Protein AF-A0A2G8K101-F1 (afdb_monomer_lite)

pLDDT: mean 75.88, std 17.22, range [31.23, 97.75]

Organism: Stichopus japonicus (NCBI:txid307972)

Structure (mmCIF, N/CA/C/O backbone):
data_AF-A0A2G8K101-F1
#
_entry.id   AF-A0A2G8K101-F1
#
loop_
_atom_site.group_PDB
_atom_site.id
_atom_site.type_symbol
_atom_site.label_atom_id
_atom_site.label_alt_id
_atom_site.label_comp_id
_atom_site.label_asym_id
_atom_site.label_entity_id
_atom_site.label_seq_id
_atom_site.pdbx_PDB_ins_code
_atom_site.Cartn_x
_atom_site.Cartn_y
_atom_site.Cartn_z
_atom_site.occupancy
_atom_site.B_iso_or_equiv
_atom_site.auth_seq_id
_atom_site.auth_comp_id
_atom_site.auth_asym_id
_atom_site.auth_atom_id
_atom_site.pdbx_PDB_model_num
ATOM 1 N N . MET A 1 1 ? -9.030 30.822 10.886 1.00 31.23 1 MET A N 1
ATOM 2 C CA . MET A 1 1 ? -10.460 31.098 10.643 1.00 31.23 1 MET A CA 1
ATOM 3 C C . MET A 1 1 ? -11.172 29.766 10.698 1.00 31.23 1 MET A C 1
ATOM 5 O O . MET A 1 1 ? -10.976 28.940 9.823 1.00 31.23 1 MET A O 1
ATOM 9 N N . THR A 1 2 ? -11.860 29.520 11.804 1.00 32.16 2 THR A N 1
ATOM 10 C CA . THR A 1 2 ? -12.620 28.305 12.085 1.00 32.16 2 THR A CA 1
ATOM 11 C C . THR A 1 2 ? -13.954 28.386 11.345 1.00 32.16 2 THR A C 1
ATOM 13 O O . THR A 1 2 ? -14.822 29.175 11.717 1.00 32.16 2 THR A O 1
ATOM 16 N N . GLY A 1 3 ? -14.105 27.620 10.264 1.00 35.09 3 GLY A N 1
ATOM 17 C CA . GLY A 1 3 ? -15.411 27.400 9.650 1.00 35.09 3 GLY A CA 1
ATOM 18 C C . GLY A 1 3 ? -16.273 26.626 10.642 1.00 35.09 3 GLY A C 1
ATOM 19 O O . GLY A 1 3 ? -16.032 25.451 10.882 1.00 35.09 3 GLY A O 1
ATOM 20 N N . ARG A 1 4 ? -17.217 27.305 11.295 1.00 41.81 4 ARG A N 1
ATOM 21 C CA . ARG A 1 4 ? -18.296 26.635 12.033 1.00 41.81 4 ARG A CA 1
ATOM 22 C C . ARG A 1 4 ? -19.158 25.850 11.031 1.00 41.81 4 ARG A C 1
ATOM 24 O O . ARG A 1 4 ? -19.235 26.288 9.881 1.00 41.81 4 ARG A O 1
ATOM 31 N N . PRO A 1 5 ? -19.883 24.798 11.453 1.00 52.19 5 PRO A N 1
ATOM 32 C CA . PRO A 1 5 ? -20.922 24.160 10.641 1.00 52.19 5 PRO A CA 1
ATOM 33 C C . PRO A 1 5 ? -22.151 25.080 10.560 1.00 52.19 5 PRO A C 1
ATOM 35 O O . PRO A 1 5 ? -23.243 24.760 11.011 1.00 52.19 5 PRO A O 1
ATOM 38 N N . SER A 1 6 ? -21.967 26.311 10.082 1.00 58.19 6 SER A N 1
ATOM 39 C CA . SER A 1 6 ? -23.024 27.319 10.042 1.00 58.19 6 SER A CA 1
ATOM 40 C C . SER A 1 6 ? -24.028 27.059 8.926 1.00 58.19 6 SER A C 1
ATOM 42 O O . SER A 1 6 ? -25.120 27.598 8.988 1.00 58.19 6 SER A O 1
ATOM 44 N N . GLN A 1 7 ? -23.669 26.278 7.906 1.00 57.00 7 GLN A N 1
ATOM 45 C CA . GLN A 1 7 ? -24.522 26.049 6.736 1.00 57.00 7 GLN A CA 1
ATOM 46 C C . GLN A 1 7 ? -25.611 24.999 7.012 1.00 57.00 7 GLN A C 1
ATOM 48 O O . GLN A 1 7 ? -26.762 25.245 6.668 1.00 57.00 7 GLN A O 1
ATOM 53 N N . GLU A 1 8 ? -25.295 23.928 7.753 1.00 55.31 8 GLU A N 1
ATOM 54 C CA . GLU A 1 8 ? -26.273 22.917 8.211 1.00 55.31 8 GLU A CA 1
ATOM 55 C C . GLU A 1 8 ? -27.285 23.482 9.231 1.00 55.31 8 GLU A C 1
ATOM 57 O O . GLU A 1 8 ? -28.383 22.965 9.377 1.00 55.31 8 GLU A O 1
ATOM 62 N N . LEU A 1 9 ? -26.947 24.578 9.921 1.00 57.66 9 LEU A N 1
ATOM 63 C CA . LEU A 1 9 ? -27.838 25.261 10.871 1.00 57.66 9 LEU A CA 1
ATOM 64 C C . LEU A 1 9 ? -28.816 26.248 10.211 1.00 57.66 9 LEU A C 1
ATOM 66 O O . LEU A 1 9 ? -29.710 26.750 10.894 1.00 57.66 9 LEU A O 1
ATOM 70 N N . ILE A 1 10 ? -28.599 26.613 8.942 1.00 70.00 10 ILE A N 1
ATOM 71 C CA . ILE A 1 10 ? -29.307 27.723 8.276 1.00 70.00 10 ILE A CA 1
ATOM 72 C C . ILE A 1 10 ? -30.075 27.241 7.024 1.00 70.00 10 ILE A C 1
ATOM 74 O O . ILE A 1 10 ? -30.633 28.071 6.317 1.00 70.00 10 ILE A O 1
ATOM 78 N N . ASP A 1 11 ? -30.162 25.927 6.768 1.00 63.72 11 ASP A N 1
ATOM 79 C CA . ASP A 1 11 ? -30.823 25.346 5.577 1.00 63.72 11 ASP A CA 1
ATOM 80 C C . ASP A 1 11 ? -30.346 26.025 4.273 1.00 63.72 11 ASP A C 1
ATOM 82 O O . ASP A 1 11 ? -31.103 26.583 3.474 1.00 63.72 11 ASP A O 1
ATOM 86 N N . VAL A 1 12 ? -29.019 26.081 4.103 1.00 71.12 12 VAL A N 1
ATOM 87 C CA . VAL A 1 12 ? -28.376 26.633 2.904 1.00 71.12 12 VAL A CA 1
ATOM 88 C C . VAL A 1 12 ? -27.480 25.574 2.291 1.00 71.12 12 VAL A C 1
ATOM 90 O O . VAL A 1 12 ? -26.661 24.967 2.978 1.00 71.12 12 VAL A O 1
ATOM 93 N N . HIS A 1 13 ? -27.580 25.408 0.971 1.00 70.19 13 HIS A N 1
ATOM 94 C CA . HIS A 1 13 ? -26.703 24.499 0.246 1.00 70.19 13 HIS A CA 1
ATOM 95 C C . HIS A 1 13 ? -25.232 24.947 0.369 1.00 70.19 13 HIS A C 1
ATOM 97 O O . HIS A 1 13 ? -24.922 26.097 0.034 1.00 70.19 13 HIS A O 1
ATOM 103 N N . PRO A 1 14 ? -24.323 24.078 0.841 1.00 66.88 14 PRO A N 1
ATOM 104 C CA . PRO A 1 14 ? -22.927 24.438 1.035 1.00 66.88 14 PRO A CA 1
ATOM 105 C C . PRO A 1 14 ? -22.213 24.647 -0.307 1.00 66.88 14 PRO A C 1
ATOM 107 O O . PRO A 1 14 ? -22.433 23.927 -1.280 1.00 66.88 14 PRO A O 1
ATOM 110 N N . GLU A 1 15 ? -21.308 25.626 -0.360 1.00 73.62 15 GLU A N 1
ATOM 111 C CA . GLU A 1 15 ? -20.361 25.750 -1.474 1.00 73.62 15 GLU A CA 1
ATOM 112 C C . GLU A 1 15 ? -19.335 24.605 -1.442 1.00 73.62 15 GLU A C 1
ATOM 114 O O . GLU A 1 15 ? -19.107 23.995 -0.395 1.00 73.62 15 GLU A O 1
ATOM 119 N N . LYS A 1 16 ? -18.665 24.330 -2.574 1.00 72.75 16 LYS A N 1
ATOM 120 C CA . LYS A 1 16 ? -17.592 23.321 -2.630 1.00 72.75 16 LYS A CA 1
ATOM 121 C C . LYS A 1 16 ? -16.504 23.645 -1.605 1.00 72.75 16 LYS A C 1
ATOM 123 O O . LYS A 1 16 ? -15.884 24.705 -1.666 1.00 72.75 16 LYS A O 1
ATOM 128 N N . ASN A 1 17 ? -16.260 22.715 -0.690 1.00 73.69 17 ASN A N 1
ATOM 129 C CA . ASN A 1 17 ? -15.295 22.865 0.391 1.00 73.69 17 ASN A CA 1
ATOM 130 C C . ASN A 1 17 ? -14.621 21.517 0.717 1.00 73.69 17 ASN A C 1
ATOM 132 O O . ASN A 1 17 ? -14.986 20.489 0.156 1.00 73.69 17 ASN A O 1
ATOM 136 N N . ASN A 1 18 ? -13.609 21.539 1.590 1.00 66.94 18 ASN A N 1
ATOM 137 C CA . ASN A 1 18 ? -12.849 20.348 2.004 1.00 66.94 18 ASN A CA 1
ATOM 138 C C . ASN A 1 18 ? -13.483 19.590 3.188 1.00 66.94 18 ASN A C 1
ATOM 140 O O . ASN A 1 18 ? -12.914 18.607 3.651 1.00 66.94 18 ASN A O 1
ATOM 144 N N . GLY A 1 19 ? -14.596 20.078 3.735 1.00 55.62 19 GLY A N 1
ATOM 145 C CA . GLY A 1 19 ? -15.327 19.407 4.801 1.00 55.62 19 GLY A CA 1
ATOM 146 C C . GLY A 1 19 ? -16.131 18.234 4.252 1.00 55.62 19 GLY A C 1
ATOM 147 O O . GLY A 1 19 ? -16.676 18.297 3.151 1.00 55.62 19 GLY A O 1
ATOM 148 N N . THR A 1 20 ? -16.226 17.167 5.039 1.00 62.62 20 THR A N 1
ATOM 149 C CA . THR A 1 20 ? -17.114 16.045 4.724 1.00 62.62 20 THR A CA 1
ATOM 150 C C . THR A 1 20 ? -18.480 16.335 5.333 1.00 62.62 20 THR A C 1
ATOM 152 O O . THR A 1 20 ? -18.614 16.459 6.551 1.00 62.62 20 THR A O 1
ATOM 155 N N . HIS A 1 21 ? -19.481 16.515 4.473 1.00 63.41 21 HIS A N 1
ATOM 156 C CA . HIS A 1 21 ? -20.841 16.846 4.893 1.00 63.41 21 HIS A CA 1
ATOM 157 C C . HIS A 1 21 ? -21.419 15.742 5.776 1.00 63.41 21 HIS A C 1
ATOM 159 O O . HIS A 1 21 ? -21.240 14.566 5.475 1.00 63.41 21 HIS A O 1
ATOM 165 N N . GLY A 1 22 ? -22.124 16.101 6.846 1.00 64.31 22 GLY A N 1
ATOM 166 C CA . GLY A 1 22 ? -22.695 15.122 7.763 1.00 64.31 22 GLY A CA 1
ATOM 167 C C . GLY A 1 22 ? -21.738 14.594 8.834 1.00 64.31 22 GLY A C 1
ATOM 168 O O . GLY A 1 22 ? -22.208 13.897 9.728 1.00 64.31 22 GLY A O 1
ATOM 169 N N . VAL A 1 23 ? -20.443 14.962 8.824 1.00 66.25 23 VAL A N 1
ATOM 170 C CA . VAL A 1 23 ? -19.500 14.553 9.888 1.00 66.25 23 VAL A CA 1
ATOM 171 C C . VAL A 1 23 ? -19.847 15.102 11.267 1.00 66.25 23 VAL A C 1
ATOM 173 O O . VAL A 1 23 ? -19.482 14.516 12.277 1.00 66.25 23 VAL A O 1
ATOM 176 N N . LEU A 1 24 ? -20.582 16.207 11.309 1.00 68.38 24 LEU A N 1
ATOM 177 C CA . LEU A 1 24 ? -20.985 16.876 12.544 1.00 68.38 24 LEU A CA 1
ATOM 178 C C . LEU A 1 24 ? -22.476 16.674 12.855 1.00 68.38 24 LEU A C 1
ATOM 180 O O . LEU A 1 24 ? -23.034 17.386 13.691 1.00 68.38 24 LEU A O 1
ATOM 184 N N . ASN A 1 25 ? -23.133 15.711 12.194 1.00 67.69 25 ASN A N 1
ATOM 185 C CA . ASN A 1 25 ? -24.562 15.444 12.380 1.00 67.69 25 ASN A CA 1
ATOM 186 C C . ASN A 1 25 ? -24.908 14.973 13.798 1.00 67.69 25 ASN A C 1
ATOM 188 O O . ASN A 1 25 ? -26.038 15.160 14.243 1.00 67.69 25 ASN A O 1
ATOM 192 N N . ASP A 1 26 ? -23.957 14.382 14.519 1.00 63.12 26 ASP A N 1
ATOM 193 C CA . ASP A 1 26 ? -24.091 13.987 15.923 1.00 63.12 26 ASP A CA 1
ATOM 194 C C . ASP A 1 26 ? -24.207 15.190 16.880 1.00 63.12 26 ASP A C 1
ATOM 196 O O . ASP A 1 26 ? -24.785 15.070 17.962 1.00 63.12 26 ASP A O 1
ATOM 200 N N . LEU A 1 27 ? -23.727 16.367 16.462 1.00 67.50 27 LEU A N 1
ATOM 201 C CA . LEU A 1 27 ? -23.895 17.631 17.184 1.00 67.50 27 LEU A CA 1
ATOM 202 C C . LEU A 1 27 ? -25.266 18.286 16.935 1.00 67.50 27 LEU A C 1
ATOM 204 O O . LEU A 1 27 ? -25.608 19.265 17.609 1.00 67.50 27 LEU A O 1
ATOM 208 N N . LEU A 1 28 ? -26.050 17.780 15.976 1.00 65.81 28 LEU A N 1
ATOM 209 C CA . LEU A 1 28 ? -27.346 18.332 15.583 1.00 65.81 28 LEU A CA 1
ATOM 210 C C . LEU A 1 28 ? -28.498 17.546 16.223 1.00 65.81 28 LEU A C 1
ATOM 212 O O . LEU A 1 28 ? -28.544 16.321 16.202 1.00 65.81 28 LEU A O 1
ATOM 216 N N . LEU A 1 29 ? -29.495 18.266 16.749 1.00 68.56 29 LEU A N 1
ATOM 217 C CA . LEU A 1 29 ? -30.718 17.651 17.288 1.00 68.56 29 LEU A CA 1
ATOM 218 C C . LEU A 1 29 ? -31.585 17.004 16.192 1.00 68.56 29 LEU A C 1
ATOM 220 O O . LEU A 1 29 ? -32.394 16.125 16.482 1.00 68.56 29 LEU A O 1
ATOM 224 N N . SER A 1 30 ? -31.468 17.467 14.946 1.00 65.06 30 SER A N 1
ATOM 225 C CA . SER A 1 30 ? -32.206 16.963 13.781 1.00 65.06 30 SER A CA 1
ATOM 226 C C . SER A 1 30 ? -31.389 17.228 12.510 1.00 65.06 30 SER A C 1
ATOM 228 O O . SER A 1 30 ? -31.506 18.311 11.942 1.00 65.06 30 SER A O 1
ATOM 230 N N . PRO A 1 31 ? -30.507 16.303 12.098 1.00 61.44 31 PRO A N 1
ATOM 231 C CA . PRO A 1 31 ? -29.718 16.460 10.879 1.00 61.44 31 PRO A CA 1
ATOM 232 C C . PRO A 1 31 ? -30.591 16.290 9.625 1.00 61.44 31 PRO A C 1
ATOM 234 O O . PRO A 1 31 ? -31.379 15.351 9.539 1.00 61.44 31 PRO A O 1
ATOM 237 N N . GLU A 1 32 ? -30.449 17.186 8.646 1.00 58.88 32 GLU A N 1
ATOM 238 C CA . GLU A 1 32 ? -31.268 17.184 7.418 1.00 58.88 32 GLU A CA 1
ATOM 239 C C . GLU A 1 32 ? -30.675 16.340 6.278 1.00 58.88 32 GLU A C 1
ATOM 241 O O . GLU A 1 32 ? -31.399 15.952 5.361 1.00 58.88 32 GLU A O 1
ATOM 246 N N . VAL A 1 33 ? -29.371 16.034 6.315 1.00 55.94 33 VAL A N 1
ATOM 247 C CA . VAL A 1 33 ? -28.662 15.402 5.191 1.00 55.94 33 VAL A CA 1
ATOM 248 C C . VAL A 1 33 ? -27.897 14.154 5.649 1.00 55.94 33 VAL A C 1
ATOM 250 O O . VAL A 1 33 ? -26.972 14.275 6.458 1.00 55.94 33 VAL A O 1
ATOM 253 N N . PRO A 1 34 ? -28.228 12.955 5.135 1.00 54.19 34 PRO A N 1
ATOM 254 C CA . PRO A 1 34 ? -27.421 11.755 5.351 1.00 54.19 34 PRO A CA 1
ATOM 255 C C . PRO A 1 34 ? -26.079 11.845 4.597 1.00 54.19 34 PRO A C 1
ATOM 257 O O . PRO A 1 34 ? -26.001 12.481 3.547 1.00 54.19 34 PRO A O 1
ATOM 260 N N . LEU A 1 35 ? -25.024 11.190 5.105 1.00 53.50 35 LEU A N 1
ATOM 261 C CA . LEU A 1 35 ? -23.744 11.027 4.394 1.00 53.50 35 LEU A CA 1
ATOM 262 C C . LEU A 1 35 ? -24.073 10.341 3.075 1.00 53.50 35 LEU A C 1
ATOM 264 O O . LEU A 1 35 ? -24.594 9.226 3.036 1.00 53.50 35 LEU A O 1
ATOM 268 N N . THR A 1 36 ? -23.777 11.024 1.984 1.00 49.44 36 THR A N 1
ATOM 269 C CA . THR A 1 36 ? -23.838 10.423 0.665 1.00 49.44 36 THR A CA 1
ATOM 270 C C . THR A 1 36 ? -22.564 9.619 0.473 1.00 49.44 36 THR A C 1
ATOM 272 O O . THR A 1 36 ? -21.488 10.207 0.365 1.00 49.44 36 THR A O 1
ATOM 275 N N . ASN A 1 37 ? -22.677 8.290 0.408 1.00 51.22 37 ASN A N 1
ATOM 276 C CA . ASN A 1 37 ? -21.612 7.466 -0.159 1.00 51.22 37 ASN A CA 1
ATOM 277 C C . ASN A 1 37 ? -21.322 8.018 -1.558 1.00 51.22 37 ASN A C 1
ATOM 279 O O . ASN A 1 37 ? -22.231 8.095 -2.390 1.00 51.22 37 ASN A O 1
ATOM 283 N N . VAL A 1 38 ? -20.087 8.460 -1.801 1.00 50.59 38 VAL A N 1
ATOM 284 C CA . VAL A 1 38 ? -19.677 8.886 -3.139 1.00 50.59 38 VAL A CA 1
ATOM 285 C C . VAL A 1 38 ? -19.830 7.667 -4.043 1.00 50.59 38 VAL A C 1
ATOM 287 O O . VAL A 1 38 ? -19.271 6.604 -3.769 1.00 50.59 38 VAL A O 1
ATOM 290 N N . ALA A 1 39 ? -20.677 7.791 -5.065 1.00 46.44 39 ALA A N 1
ATOM 291 C CA . ALA A 1 39 ? -20.833 6.747 -6.060 1.00 46.44 39 ALA A CA 1
ATOM 292 C C . ALA A 1 39 ? -19.475 6.510 -6.728 1.00 46.44 39 ALA A C 1
ATOM 294 O O . ALA A 1 39 ? -18.743 7.456 -7.013 1.00 46.44 39 ALA A O 1
ATOM 295 N N . ASP A 1 40 ? -19.138 5.244 -6.951 1.00 51.28 40 ASP A N 1
ATOM 296 C CA . ASP A 1 40 ? -17.958 4.875 -7.718 1.00 51.28 40 ASP A CA 1
ATOM 297 C C . ASP A 1 40 ? -18.183 5.355 -9.163 1.00 51.28 40 ASP A C 1
ATOM 299 O O . ASP A 1 40 ? -18.902 4.724 -9.934 1.00 51.28 40 ASP A O 1
ATOM 303 N N . ASP A 1 41 ? -17.652 6.534 -9.503 1.00 49.53 41 ASP A N 1
ATOM 304 C CA . ASP A 1 41 ? -17.801 7.175 -10.822 1.00 49.53 41 ASP A CA 1
ATOM 305 C C . ASP A 1 41 ? -16.993 6.450 -11.918 1.00 49.53 41 ASP A C 1
ATOM 307 O O . ASP A 1 41 ? -16.952 6.873 -13.079 1.00 49.53 41 ASP A O 1
ATOM 311 N N . SER A 1 42 ? -16.332 5.343 -11.573 1.00 53.94 42 SER A N 1
ATOM 312 C CA . SER A 1 42 ? -15.654 4.504 -12.543 1.00 53.94 42 SER A CA 1
ATOM 313 C C . SER A 1 42 ? -16.662 3.583 -13.241 1.00 53.94 42 SER A C 1
ATOM 315 O O . SER A 1 42 ? -17.368 2.790 -12.622 1.00 53.94 42 SER A O 1
ATOM 317 N N . PHE A 1 43 ? -16.737 3.681 -14.574 1.00 43.69 43 PHE A N 1
ATOM 318 C CA . PHE A 1 43 ? -17.390 2.681 -15.423 1.00 43.69 43 PHE A CA 1
ATOM 319 C C . PHE A 1 43 ? -16.571 1.385 -15.327 1.00 43.69 43 PHE A C 1
ATOM 321 O O . PHE A 1 43 ? -15.712 1.104 -16.161 1.00 43.69 43 PHE A O 1
ATOM 328 N N . PHE A 1 44 ? -16.758 0.656 -14.232 1.00 51.91 44 PHE A N 1
ATOM 329 C CA . PHE A 1 44 ? -16.124 -0.623 -13.980 1.00 51.91 44 PHE A CA 1
ATOM 330 C C . PHE A 1 44 ? -16.943 -1.677 -14.716 1.00 51.91 44 PHE A C 1
ATOM 332 O O . PHE A 1 44 ? -18.108 -1.893 -14.391 1.00 51.91 44 PHE A O 1
ATOM 339 N N . ASP A 1 45 ? -16.356 -2.309 -15.730 1.00 50.91 45 ASP A N 1
ATOM 340 C CA . ASP A 1 45 ? -16.898 -3.554 -16.261 1.00 50.91 45 ASP A CA 1
ATOM 341 C C . ASP A 1 45 ? -16.436 -4.690 -15.325 1.00 50.91 45 ASP A C 1
ATOM 343 O O . ASP A 1 45 ? -15.239 -5.015 -15.275 1.00 50.91 45 ASP A O 1
ATOM 347 N N . PRO A 1 46 ? -17.345 -5.260 -14.514 1.00 54.59 46 PRO A N 1
ATOM 348 C CA . PRO A 1 46 ? -16.993 -6.295 -13.554 1.00 54.59 46 PRO A CA 1
ATOM 349 C C . PRO A 1 46 ? -16.570 -7.602 -14.236 1.00 54.59 46 PRO A C 1
ATOM 351 O O . PRO A 1 46 ? -15.881 -8.397 -13.605 1.00 54.59 46 PRO A O 1
ATOM 354 N N . GLU A 1 47 ? -16.924 -7.841 -15.505 1.00 55.88 47 GLU A N 1
ATOM 355 C CA . GLU A 1 47 ? -16.513 -9.060 -16.215 1.00 55.88 47 GLU A CA 1
ATOM 356 C C . GLU A 1 47 ? -15.107 -8.934 -16.819 1.00 55.88 47 GLU A C 1
ATOM 358 O O . GLU A 1 47 ? -14.351 -9.907 -16.818 1.00 55.88 47 GLU A O 1
ATOM 363 N N . SER A 1 48 ? -14.700 -7.738 -17.265 1.00 56.53 48 SER A N 1
ATOM 364 C CA . SER A 1 48 ? -13.367 -7.514 -17.850 1.00 56.53 48 SER A CA 1
ATOM 365 C C . SER A 1 48 ? -12.244 -7.316 -16.819 1.00 56.53 48 SER A C 1
ATOM 367 O O . SER A 1 48 ? -11.089 -7.134 -17.204 1.00 56.53 48 SER A O 1
ATOM 369 N N . SER A 1 49 ? -12.563 -7.302 -15.521 1.00 63.44 49 SER A N 1
ATOM 370 C CA . SER A 1 49 ? -11.639 -6.967 -14.421 1.00 63.44 49 SER A CA 1
ATOM 371 C C . SER A 1 49 ? -11.353 -8.130 -13.457 1.00 63.44 49 SER A C 1
ATOM 373 O O . SER A 1 49 ? -10.636 -7.962 -12.468 1.00 63.44 49 SER A O 1
ATOM 375 N N . LEU A 1 50 ? -11.863 -9.334 -13.742 1.00 80.38 50 LEU A N 1
ATOM 376 C CA . LEU A 1 50 ? -11.673 -10.510 -12.890 1.00 80.38 50 LEU A CA 1
ATOM 377 C C . LEU A 1 50 ? -10.306 -11.182 -13.108 1.00 80.38 50 LEU A C 1
ATOM 379 O O . LEU A 1 50 ? -10.079 -11.889 -14.090 1.00 80.38 50 LEU A O 1
ATOM 383 N N . CYS A 1 51 ? -9.419 -11.057 -12.121 1.00 86.38 51 CYS A N 1
ATOM 384 C CA . CYS A 1 51 ? -8.155 -11.797 -12.048 1.00 86.38 51 CYS A CA 1
ATOM 385 C C . CYS A 1 51 ? -8.389 -13.207 -11.471 1.00 86.38 51 CYS A C 1
ATOM 387 O O . CYS A 1 51 ? -8.167 -13.460 -10.283 1.00 86.38 51 CYS A O 1
ATOM 389 N N . THR A 1 52 ? -8.895 -14.126 -12.297 1.00 88.25 52 THR A N 1
ATOM 390 C CA . THR A 1 52 ? -9.238 -15.492 -11.868 1.00 88.25 52 THR A CA 1
ATOM 391 C C . THR A 1 52 ? -8.024 -16.413 -11.781 1.00 88.25 52 THR A C 1
ATOM 393 O O . THR A 1 52 ? -7.076 -16.333 -12.565 1.00 88.25 52 THR A O 1
ATOM 396 N N . PHE A 1 53 ? -8.057 -17.325 -10.809 1.00 89.00 53 PHE A N 1
ATOM 397 C CA . PHE A 1 53 ? -7.046 -18.368 -10.695 1.00 89.00 53 PHE A CA 1
ATOM 398 C C . PHE A 1 53 ? -7.231 -19.411 -11.816 1.00 89.00 53 PHE A C 1
ATOM 400 O O . PHE A 1 53 ? -8.358 -19.878 -12.006 1.00 89.00 53 PHE A O 1
ATOM 407 N N . PRO A 1 54 ? -6.168 -19.807 -12.549 1.00 87.56 54 PRO A N 1
ATOM 408 C CA . PRO A 1 54 ? -6.272 -20.828 -13.592 1.00 87.56 54 PRO A CA 1
ATOM 409 C C . PRO A 1 54 ? -6.777 -22.165 -13.036 1.00 87.56 54 PRO A C 1
ATOM 411 O O . PRO A 1 54 ? -6.244 -22.677 -12.053 1.00 87.56 54 PRO A O 1
ATOM 414 N N . THR A 1 55 ? -7.792 -22.750 -13.671 1.00 88.94 55 THR A N 1
ATOM 415 C CA . THR A 1 55 ? -8.399 -24.016 -13.221 1.00 88.94 55 THR A CA 1
ATOM 416 C C . THR A 1 55 ? -7.610 -25.245 -13.670 1.00 88.94 55 THR A C 1
ATOM 418 O O . THR A 1 55 ? -7.626 -26.268 -12.986 1.00 88.94 55 THR A O 1
ATOM 421 N N . LEU A 1 56 ? -6.904 -25.155 -14.801 1.00 89.56 56 LEU A N 1
ATOM 422 C CA . LEU A 1 56 ? -6.057 -26.220 -15.329 1.00 89.56 56 LEU A CA 1
ATOM 423 C C . LEU A 1 56 ? -4.592 -26.007 -14.932 1.00 89.56 56 LEU A C 1
ATOM 425 O O . LEU A 1 56 ? -4.044 -24.909 -15.027 1.00 89.56 56 LEU A O 1
ATOM 429 N N . VAL A 1 57 ? -3.933 -27.097 -14.533 1.00 86.44 57 VAL A N 1
ATOM 430 C CA . VAL A 1 57 ? -2.502 -27.092 -14.181 1.00 86.44 57 VAL A CA 1
ATOM 431 C C . VAL A 1 57 ? -1.629 -26.752 -15.394 1.00 86.44 57 VAL A C 1
ATOM 433 O O . VAL A 1 57 ? -0.621 -26.071 -15.231 1.00 86.44 57 VAL A O 1
ATOM 436 N N . SER A 1 58 ? -2.028 -27.174 -16.601 1.00 87.50 58 SER A N 1
ATOM 437 C CA . SER A 1 58 ? -1.355 -26.798 -17.854 1.00 87.50 58 SER A CA 1
ATOM 438 C C . SER A 1 58 ? -1.304 -25.286 -18.017 1.00 87.50 58 SER A C 1
ATOM 440 O O . SER A 1 58 ? -0.228 -24.731 -18.180 1.00 87.50 58 SER A O 1
ATOM 442 N N . ASP A 1 59 ? -2.442 -24.618 -17.849 1.00 85.69 59 ASP A N 1
ATOM 443 C CA . ASP A 1 59 ? -2.567 -23.179 -18.067 1.00 85.69 59 ASP A CA 1
ATOM 444 C C . ASP A 1 59 ? -1.751 -22.400 -17.029 1.00 85.69 59 ASP A C 1
ATOM 446 O O . ASP A 1 59 ? -1.126 -21.389 -17.342 1.00 85.69 59 ASP A O 1
ATOM 450 N N . LYS A 1 60 ? -1.715 -22.894 -15.783 1.00 84.75 60 LYS A N 1
ATOM 451 C CA . LYS A 1 60 ? -0.856 -22.351 -14.724 1.00 84.75 60 LYS A CA 1
ATOM 452 C C . LYS A 1 60 ? 0.626 -22.431 -15.109 1.00 84.75 60 LYS A C 1
ATOM 454 O O . LYS A 1 60 ? 1.347 -21.449 -14.928 1.00 84.75 60 LYS A O 1
ATOM 459 N N . ASN A 1 61 ? 1.073 -23.586 -15.602 1.00 84.12 61 ASN A N 1
ATOM 460 C CA . ASN A 1 61 ? 2.465 -23.802 -15.995 1.00 84.12 61 ASN A CA 1
ATOM 461 C C . ASN A 1 61 ? 2.822 -22.966 -17.225 1.00 84.12 61 ASN A C 1
ATOM 463 O O . ASN A 1 61 ? 3.817 -22.255 -17.187 1.00 84.12 61 ASN A O 1
ATOM 467 N N . ASP A 1 62 ? 1.960 -22.948 -18.241 1.00 85.94 62 ASP A N 1
ATOM 468 C CA . ASP A 1 62 ? 2.145 -22.147 -19.450 1.00 85.94 62 ASP A CA 1
ATOM 469 C C . ASP A 1 62 ? 2.271 -20.659 -19.112 1.00 85.94 62 ASP A C 1
ATOM 471 O O . ASP A 1 62 ? 3.188 -19.991 -19.585 1.00 85.94 62 ASP A O 1
ATOM 475 N N . LYS A 1 63 ? 1.399 -20.140 -18.237 1.00 85.75 63 LYS A N 1
ATOM 476 C CA . LYS A 1 63 ? 1.494 -18.759 -17.749 1.00 85.75 63 LYS A CA 1
ATOM 477 C C . LYS A 1 63 ? 2.807 -18.492 -17.014 1.00 85.75 63 LYS A C 1
ATOM 479 O O . LYS A 1 63 ? 3.425 -17.457 -17.240 1.00 85.75 63 LYS A O 1
ATOM 484 N N . ARG A 1 64 ? 3.232 -19.401 -16.130 1.00 83.75 64 ARG A N 1
ATOM 485 C CA . ARG A 1 64 ? 4.490 -19.270 -15.379 1.00 83.75 64 ARG A CA 1
ATOM 486 C C . ARG A 1 64 ? 5.701 -19.258 -16.312 1.00 83.75 64 ARG A C 1
ATOM 488 O O . ARG A 1 64 ? 6.581 -18.420 -16.140 1.00 83.75 64 ARG A O 1
ATOM 495 N N . ASP A 1 65 ? 5.719 -20.154 -17.290 1.00 83.06 65 ASP A N 1
ATOM 496 C CA . ASP A 1 65 ? 6.833 -20.325 -18.219 1.00 83.06 65 ASP A CA 1
ATOM 497 C C . ASP A 1 65 ? 6.900 -19.160 -19.225 1.00 83.06 65 ASP A C 1
ATOM 499 O O . ASP A 1 65 ? 7.987 -18.707 -19.577 1.00 83.06 65 ASP A O 1
ATOM 503 N N . GLN A 1 66 ? 5.747 -18.615 -19.635 1.00 83.25 66 GLN A N 1
ATOM 504 C CA . GLN A 1 66 ? 5.663 -17.422 -20.488 1.00 83.25 66 GLN A CA 1
ATOM 505 C C . GLN A 1 66 ? 6.046 -16.129 -19.762 1.00 83.25 66 GLN A C 1
ATOM 507 O O . GLN A 1 66 ? 6.540 -15.203 -20.402 1.00 83.25 66 GLN A O 1
ATOM 512 N N . ALA A 1 67 ? 5.795 -16.036 -18.452 1.00 81.50 67 ALA A N 1
ATOM 513 C CA . ALA A 1 67 ? 5.952 -14.780 -17.729 1.00 81.50 67 ALA A CA 1
ATOM 514 C C . ALA A 1 67 ? 7.407 -14.314 -17.602 1.00 81.50 67 ALA A C 1
ATOM 516 O O . ALA A 1 67 ? 7.640 -13.110 -17.513 1.00 81.50 67 ALA A O 1
ATOM 517 N N . ASP A 1 68 ? 8.362 -15.253 -17.565 1.00 81.69 68 ASP A N 1
ATOM 518 C CA . ASP A 1 68 ? 9.809 -15.003 -17.486 1.00 81.69 68 ASP A CA 1
ATOM 519 C C . ASP A 1 68 ? 10.186 -13.825 -16.557 1.00 81.69 68 ASP A C 1
ATOM 521 O O . ASP A 1 68 ? 10.973 -12.934 -16.884 1.00 81.69 68 ASP A O 1
ATOM 525 N N . THR A 1 69 ? 9.587 -13.797 -15.362 1.00 84.75 69 THR A N 1
ATOM 526 C CA . THR A 1 69 ? 9.665 -12.636 -14.460 1.00 84.75 69 THR A CA 1
ATOM 527 C C . THR A 1 69 ? 11.042 -12.456 -13.816 1.00 84.75 69 THR A C 1
ATOM 529 O O . THR A 1 69 ? 11.297 -11.475 -13.114 1.00 84.75 69 THR A O 1
ATOM 532 N N . GLY A 1 70 ? 11.936 -13.433 -13.982 1.00 86.44 70 GLY A N 1
ATOM 533 C CA . GLY A 1 70 ? 13.200 -13.514 -13.254 1.00 86.44 70 GLY A CA 1
ATOM 534 C C . GLY A 1 70 ? 13.040 -13.715 -11.743 1.00 86.44 70 GLY A C 1
ATOM 535 O O . GLY A 1 70 ? 14.046 -13.710 -11.039 1.00 86.44 70 GLY A O 1
ATOM 536 N N . CYS A 1 71 ? 11.814 -13.883 -11.238 1.00 87.31 71 CYS A N 1
ATOM 537 C CA . CYS A 1 71 ? 11.563 -14.266 -9.856 1.00 87.31 71 CYS A CA 1
ATOM 538 C C . CYS A 1 71 ? 11.843 -15.760 -9.694 1.00 87.31 71 CYS A C 1
ATOM 540 O O . CYS A 1 71 ? 11.452 -16.560 -10.544 1.00 87.31 71 CYS A O 1
ATOM 542 N N . GLN A 1 72 ? 12.535 -16.129 -8.622 1.00 82.62 72 GLN A N 1
ATOM 543 C CA . GLN A 1 72 ? 12.905 -17.512 -8.353 1.00 82.62 72 GLN A CA 1
ATOM 544 C C . GLN A 1 72 ? 12.372 -17.921 -6.988 1.00 82.62 72 GLN A C 1
ATOM 546 O O . GLN A 1 72 ? 12.412 -17.145 -6.042 1.00 82.62 72 GLN A O 1
ATOM 551 N N . CYS A 1 73 ? 11.893 -19.153 -6.894 1.00 80.50 73 CYS A N 1
ATOM 552 C CA . CYS A 1 73 ? 11.640 -19.849 -5.646 1.00 80.50 73 CYS A CA 1
ATOM 553 C C . CYS A 1 73 ? 12.059 -21.299 -5.869 1.00 80.50 73 CYS A C 1
ATOM 555 O O . CYS A 1 73 ? 11.667 -21.877 -6.881 1.00 80.50 73 CYS A O 1
ATOM 557 N N . SER A 1 74 ? 12.903 -21.849 -4.992 1.00 70.25 74 SER A N 1
ATOM 558 C CA . SER A 1 74 ? 13.394 -23.221 -5.161 1.00 70.25 74 SER A CA 1
ATOM 559 C C . SER A 1 74 ? 12.231 -24.213 -5.118 1.00 70.25 74 SER A C 1
ATOM 561 O O . SER A 1 74 ? 11.359 -24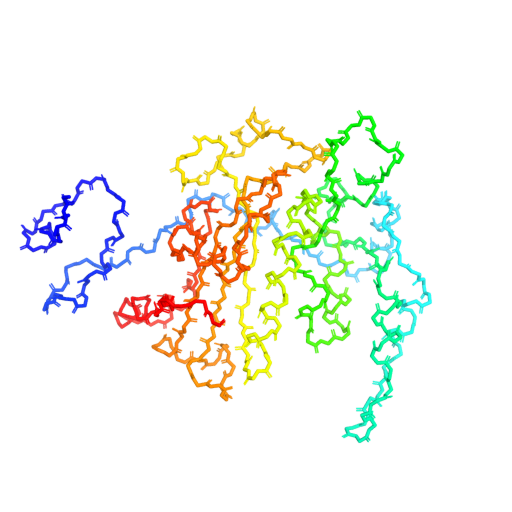.093 -4.255 1.00 70.25 74 SER A O 1
ATOM 563 N N . ASP A 1 75 ? 12.246 -25.213 -6.001 1.00 64.75 75 ASP A N 1
ATOM 564 C CA . ASP A 1 75 ? 11.268 -26.307 -5.986 1.00 64.75 75 ASP A CA 1
ATOM 565 C C . ASP A 1 75 ? 11.301 -27.060 -4.644 1.00 64.75 75 ASP A C 1
ATOM 567 O O . ASP A 1 75 ? 10.256 -27.456 -4.140 1.00 64.75 75 ASP A O 1
ATOM 571 N N . ASP A 1 76 ? 12.460 -27.114 -3.976 1.00 59.91 76 ASP A N 1
ATOM 572 C CA . ASP A 1 76 ? 12.583 -27.669 -2.622 1.00 59.91 76 ASP A CA 1
ATOM 573 C C . ASP A 1 76 ? 11.707 -26.917 -1.602 1.00 59.91 76 ASP A C 1
ATOM 575 O O . ASP A 1 76 ? 11.169 -27.519 -0.677 1.00 59.91 76 ASP A O 1
ATOM 579 N N . VAL A 1 77 ? 11.536 -25.599 -1.747 1.00 64.19 77 VAL A N 1
ATOM 580 C CA . VAL A 1 77 ? 10.667 -24.801 -0.862 1.00 64.19 77 VAL A CA 1
ATOM 581 C C . VAL A 1 77 ? 9.197 -25.095 -1.161 1.00 64.19 77 VAL A C 1
ATOM 583 O O . VAL A 1 77 ? 8.397 -25.254 -0.239 1.00 64.19 77 VAL A O 1
ATOM 586 N N . LEU A 1 78 ? 8.848 -25.224 -2.444 1.00 62.03 78 LEU A N 1
ATOM 587 C CA . LEU A 1 78 ? 7.490 -25.543 -2.891 1.00 62.03 78 LEU A CA 1
ATOM 588 C C . LEU A 1 78 ? 7.051 -26.947 -2.444 1.00 62.03 78 LEU A C 1
ATOM 590 O O . LEU A 1 78 ? 5.918 -27.121 -1.993 1.00 62.03 78 LEU A O 1
ATOM 594 N N . ASP A 1 79 ? 7.953 -27.923 -2.521 1.00 57.28 79 ASP A N 1
ATOM 595 C CA . ASP A 1 79 ? 7.678 -29.321 -2.186 1.00 57.28 79 ASP A CA 1
ATOM 596 C C . ASP A 1 79 ? 7.643 -29.571 -0.667 1.00 57.28 79 ASP A C 1
ATOM 598 O O . ASP A 1 79 ? 6.850 -30.391 -0.196 1.00 57.28 79 ASP A O 1
ATOM 602 N N . ASN A 1 80 ? 8.442 -28.838 0.121 1.00 53.94 80 ASN A N 1
ATOM 603 C CA . ASN A 1 80 ? 8.455 -28.967 1.584 1.00 53.94 80 ASN A CA 1
ATOM 604 C C . ASN A 1 80 ? 7.280 -28.250 2.274 1.00 53.94 80 ASN A C 1
ATOM 606 O O . ASN A 1 80 ? 6.826 -28.721 3.313 1.00 53.94 80 ASN A O 1
ATOM 610 N N . LEU A 1 81 ? 6.736 -27.169 1.699 1.00 57.00 81 LEU A N 1
ATOM 611 C CA . LEU A 1 81 ? 5.515 -26.520 2.211 1.00 57.00 81 LEU A CA 1
ATOM 612 C C . LEU A 1 81 ? 4.244 -27.331 1.898 1.00 57.00 81 LEU A C 1
ATOM 614 O O . LEU A 1 81 ? 3.273 -27.287 2.648 1.00 57.00 81 LEU A O 1
ATOM 618 N N . GLY A 1 82 ? 4.254 -28.113 0.810 1.00 43.66 82 GLY A N 1
ATOM 619 C CA . GLY A 1 82 ? 3.158 -29.017 0.439 1.00 43.66 82 GLY A CA 1
ATOM 620 C C . GLY A 1 82 ? 3.043 -30.269 1.320 1.00 43.66 82 GLY A C 1
ATOM 621 O O . GLY A 1 82 ? 1.987 -30.909 1.346 1.00 43.66 82 GLY A O 1
ATOM 622 N N . GLN A 1 83 ? 4.093 -30.622 2.072 1.00 45.34 83 GLN A N 1
ATOM 623 C CA . GLN A 1 83 ? 3.975 -31.584 3.162 1.00 45.34 83 GLN A CA 1
ATOM 624 C C . GLN A 1 83 ? 3.404 -30.867 4.380 1.00 45.34 83 GLN A C 1
ATOM 626 O O . GLN A 1 83 ? 4.109 -30.162 5.087 1.00 45.34 83 GLN A O 1
ATOM 631 N N . GLN A 1 84 ? 2.112 -31.089 4.622 1.00 42.88 84 GLN A N 1
ATOM 632 C CA . GLN A 1 84 ? 1.398 -30.733 5.844 1.00 42.88 84 GLN A CA 1
ATOM 633 C C . GLN A 1 84 ? 2.256 -31.084 7.076 1.00 42.88 84 GLN A C 1
ATOM 635 O O . GLN A 1 84 ? 2.241 -32.222 7.559 1.00 42.88 84 GLN A O 1
ATOM 640 N N . VAL A 1 85 ? 3.020 -30.124 7.603 1.00 38.31 85 VAL A N 1
ATOM 641 C CA . VAL A 1 85 ? 3.636 -30.275 8.918 1.00 38.31 85 VAL A CA 1
ATOM 642 C C . VAL A 1 85 ? 2.461 -30.265 9.881 1.00 38.31 85 VAL A C 1
ATOM 644 O O . VAL A 1 85 ? 1.870 -29.229 10.174 1.00 38.31 85 VAL A O 1
ATOM 647 N N . THR A 1 86 ? 2.040 -31.454 10.307 1.00 32.34 86 THR A N 1
ATOM 648 C CA . THR A 1 86 ? 1.027 -31.595 11.349 1.00 32.34 86 THR A CA 1
ATOM 649 C C . THR A 1 86 ? 1.685 -31.155 12.647 1.00 32.34 86 THR A C 1
ATOM 651 O O . THR A 1 86 ? 2.282 -31.965 13.356 1.00 32.34 86 THR A O 1
ATOM 654 N N . ILE A 1 87 ? 1.627 -29.856 12.936 1.00 38.75 87 ILE A N 1
ATOM 655 C CA . ILE A 1 87 ? 2.043 -29.313 14.223 1.00 38.75 87 ILE A CA 1
ATOM 656 C C . ILE A 1 87 ? 0.954 -29.718 15.215 1.00 38.75 87 ILE A C 1
ATOM 658 O O . ILE A 1 87 ? -0.077 -29.062 15.365 1.00 38.75 87 ILE A O 1
ATOM 662 N N . ASN A 1 88 ? 1.151 -30.864 15.868 1.00 32.53 88 ASN A N 1
ATOM 663 C CA . ASN A 1 88 ? 0.405 -31.167 17.077 1.00 32.53 88 ASN A CA 1
ATOM 664 C C . ASN A 1 88 ? 0.720 -30.056 18.081 1.00 32.53 88 ASN A C 1
ATOM 666 O O . ASN A 1 88 ? 1.881 -29.709 18.277 1.00 32.53 88 ASN A O 1
ATOM 670 N N . GLN A 1 89 ? -0.320 -29.530 18.724 1.00 39.34 89 GLN A N 1
ATOM 671 C CA . GLN A 1 89 ? -0.352 -28.373 19.635 1.00 39.34 89 GLN A CA 1
ATOM 672 C C . GLN A 1 89 ? 0.578 -28.459 20.877 1.00 39.34 89 GLN A C 1
ATOM 674 O O . GLN A 1 89 ? 0.392 -27.729 21.843 1.00 39.34 89 GLN A O 1
ATOM 679 N N . LYS A 1 90 ? 1.536 -29.392 20.898 1.00 34.53 90 LYS A N 1
ATOM 680 C CA . LYS A 1 90 ? 2.510 -29.639 21.965 1.00 34.53 90 LYS A CA 1
ATOM 681 C C . LYS A 1 90 ? 3.973 -29.639 21.513 1.00 34.53 90 LYS A C 1
ATOM 683 O O . LYS A 1 90 ? 4.828 -29.695 22.389 1.00 34.53 90 LYS A O 1
ATOM 688 N N . ASP A 1 91 ? 4.256 -29.521 20.217 1.00 36.94 91 ASP A N 1
ATOM 689 C CA . ASP A 1 91 ? 5.621 -29.345 19.709 1.00 36.94 91 ASP A CA 1
ATOM 690 C C . ASP A 1 91 ? 5.841 -27.870 19.318 1.00 36.94 91 ASP A C 1
ATOM 692 O O . ASP A 1 91 ? 6.081 -27.520 18.164 1.00 36.94 91 ASP A O 1
ATOM 696 N N . GLU A 1 92 ? 5.714 -26.977 20.307 1.00 40.97 92 GLU A N 1
ATOM 697 C CA . GLU A 1 92 ? 6.342 -25.652 20.262 1.00 40.97 92 GLU A CA 1
ATOM 698 C C . GLU A 1 92 ? 7.848 -25.854 20.011 1.00 40.97 92 GLU A C 1
ATOM 700 O O . GLU A 1 92 ? 8.497 -26.549 20.790 1.00 40.97 92 GLU A O 1
ATOM 705 N N . LEU A 1 93 ? 8.397 -25.216 18.964 1.00 38.53 93 LEU A N 1
ATOM 706 C CA . LEU A 1 93 ? 9.830 -25.130 18.596 1.00 38.53 93 LEU A CA 1
ATOM 707 C C . LEU A 1 93 ? 10.376 -26.089 17.516 1.00 38.53 93 LEU A C 1
ATOM 709 O O . LEU A 1 93 ? 11.587 -26.303 17.466 1.00 38.53 93 LEU A O 1
ATOM 713 N N . LEU A 1 94 ? 9.566 -26.578 16.570 1.00 38.50 94 LEU A N 1
ATOM 714 C CA . LEU A 1 94 ? 10.121 -26.972 15.262 1.00 38.50 94 LEU A CA 1
ATOM 715 C C . LEU A 1 94 ? 10.218 -25.754 14.329 1.00 38.50 94 LEU A C 1
ATOM 717 O O . LEU A 1 94 ? 9.344 -25.467 13.523 1.00 38.50 94 LEU A O 1
ATOM 721 N N . ASP A 1 95 ? 11.309 -25.024 14.551 1.00 43.72 95 ASP A N 1
ATOM 722 C CA . ASP A 1 95 ? 12.103 -24.211 13.625 1.00 43.72 95 ASP A CA 1
ATOM 723 C C . ASP A 1 95 ? 11.394 -23.297 12.603 1.00 43.72 95 ASP A C 1
ATOM 725 O O . ASP A 1 95 ? 11.643 -23.349 11.398 1.00 43.72 95 ASP A O 1
ATOM 729 N N . ILE A 1 96 ? 10.577 -22.364 13.106 1.00 46.06 96 ILE A N 1
ATOM 730 C CA . ILE A 1 96 ? 10.100 -21.187 12.349 1.00 46.06 96 ILE A CA 1
ATOM 731 C C . ILE A 1 96 ? 11.282 -20.446 11.686 1.00 46.06 96 ILE A C 1
ATOM 733 O O . ILE A 1 96 ? 11.140 -19.930 10.582 1.00 46.06 96 ILE A O 1
ATOM 737 N N . SER A 1 97 ? 12.472 -20.463 12.303 1.00 47.88 97 SER A N 1
ATOM 738 C CA . SER A 1 97 ? 13.653 -19.757 11.792 1.00 47.88 97 SER A CA 1
ATOM 739 C C . SER A 1 97 ? 14.221 -20.357 10.500 1.00 47.88 97 SER A C 1
ATOM 741 O O . SER A 1 97 ? 14.673 -19.611 9.630 1.00 47.88 97 SER A O 1
ATOM 743 N N . VAL A 1 98 ? 14.124 -21.680 10.319 1.00 49.59 98 VAL A N 1
ATOM 744 C CA . VAL A 1 98 ? 14.515 -22.354 9.068 1.00 49.59 98 VAL A CA 1
ATOM 745 C C . VAL A 1 98 ? 13.502 -22.091 7.951 1.00 49.59 98 VAL A C 1
ATOM 747 O O . VAL A 1 98 ? 13.906 -21.880 6.809 1.00 49.59 98 VAL A O 1
ATOM 750 N N . GLY A 1 99 ? 12.203 -22.035 8.264 1.00 53.09 99 GLY A N 1
ATOM 751 C CA . GLY A 1 99 ? 11.164 -21.637 7.304 1.00 53.09 99 GLY A CA 1
ATOM 752 C C . GLY A 1 99 ? 11.334 -20.194 6.813 1.00 53.09 99 GLY A C 1
ATOM 753 O O . GLY A 1 99 ? 11.345 -19.952 5.605 1.00 53.09 99 GLY A O 1
ATOM 754 N N . GLU A 1 100 ? 11.570 -19.256 7.736 1.00 56.91 100 GLU A N 1
ATOM 755 C CA . GLU A 1 100 ? 11.833 -17.845 7.420 1.00 56.91 100 GLU A CA 1
ATOM 756 C C . GLU A 1 100 ? 13.101 -17.668 6.564 1.00 56.91 100 GLU A C 1
ATOM 758 O O . GLU A 1 100 ? 13.131 -16.840 5.652 1.00 56.91 100 GLU A O 1
ATOM 763 N N . GLU A 1 101 ? 14.167 -18.438 6.813 1.00 57.91 101 GLU A N 1
ATOM 764 C CA . GLU A 1 101 ? 15.401 -18.351 6.021 1.00 57.91 101 GLU A CA 1
ATOM 765 C C . GLU A 1 101 ? 15.227 -18.910 4.597 1.00 57.91 101 GLU A C 1
ATOM 767 O O . GLU A 1 101 ? 15.733 -18.317 3.640 1.00 57.91 101 GLU A O 1
ATOM 772 N N . LEU A 1 102 ? 14.449 -19.987 4.434 1.00 59.88 102 LEU A N 1
ATOM 773 C CA . LEU A 1 102 ? 14.124 -20.581 3.131 1.00 59.88 102 LEU A CA 1
ATOM 774 C C . LEU A 1 102 ? 13.257 -19.663 2.250 1.00 59.88 102 LEU A C 1
ATOM 776 O O . LEU A 1 102 ? 13.359 -19.702 1.020 1.00 59.88 102 LEU A O 1
ATOM 780 N N . LEU A 1 103 ? 12.433 -18.808 2.860 1.00 65.88 103 LEU A N 1
ATOM 781 C CA . LEU A 1 103 ? 11.522 -17.905 2.151 1.00 65.88 103 LEU A CA 1
ATOM 782 C C . LEU A 1 103 ? 12.145 -16.553 1.772 1.00 65.88 103 LEU A C 1
ATOM 784 O O . LEU A 1 103 ? 11.608 -15.865 0.899 1.00 65.88 103 LEU A O 1
ATOM 788 N N . ARG A 1 104 ? 13.308 -16.180 2.330 1.00 65.25 104 ARG A N 1
ATOM 789 C CA . ARG A 1 104 ? 13.988 -14.883 2.084 1.00 65.25 104 ARG A CA 1
ATOM 790 C C . ARG A 1 104 ? 14.321 -14.584 0.621 1.00 65.25 104 ARG A C 1
ATOM 792 O O . ARG A 1 104 ? 14.652 -13.448 0.288 1.00 65.25 104 ARG A O 1
ATOM 799 N N . SER A 1 105 ? 14.257 -15.571 -0.264 1.00 69.94 105 SER A N 1
ATOM 800 C CA . SER A 1 105 ? 14.480 -15.389 -1.703 1.00 69.94 105 SER A CA 1
ATOM 801 C C . SER A 1 105 ? 13.523 -16.217 -2.557 1.00 69.94 105 SER A C 1
ATOM 803 O O . SER A 1 105 ? 13.832 -16.496 -3.709 1.00 69.94 105 SER A O 1
ATOM 805 N N . CYS A 1 106 ? 12.379 -16.622 -1.997 1.00 82.12 106 CYS A N 1
ATOM 806 C CA . CYS A 1 106 ? 11.330 -17.331 -2.719 1.00 82.12 106 CYS A CA 1
ATOM 807 C C . CYS A 1 106 ? 10.294 -16.323 -3.221 1.00 82.12 106 CYS A C 1
ATOM 809 O O . CYS A 1 106 ? 9.375 -15.965 -2.495 1.00 82.12 106 CYS A O 1
ATOM 811 N N . TYR A 1 107 ? 10.430 -15.863 -4.463 1.00 87.50 107 TYR A N 1
ATOM 812 C CA . TYR A 1 107 ? 9.460 -14.981 -5.114 1.00 87.50 107 TYR A CA 1
ATOM 813 C C . TYR A 1 107 ? 8.855 -15.681 -6.318 1.00 87.50 107 TYR A C 1
ATOM 815 O O . TYR A 1 107 ? 9.562 -16.270 -7.140 1.00 87.50 107 TYR A O 1
ATOM 823 N N . ARG A 1 108 ? 7.536 -15.599 -6.448 1.00 88.62 108 ARG A N 1
ATOM 824 C CA . ARG A 1 108 ? 6.795 -16.352 -7.459 1.00 88.62 108 ARG A CA 1
ATOM 825 C C . ARG A 1 108 ? 5.882 -15.457 -8.275 1.00 88.62 108 ARG A C 1
ATOM 827 O O . ARG A 1 108 ? 5.417 -14.411 -7.842 1.00 88.62 108 ARG A O 1
ATOM 834 N N . TYR A 1 109 ? 5.629 -15.890 -9.497 1.00 90.56 109 TYR A N 1
ATOM 835 C CA . TYR A 1 109 ? 4.703 -15.212 -10.384 1.00 90.56 109 TYR A CA 1
ATOM 836 C C . TYR A 1 109 ? 3.250 -15.381 -9.911 1.00 90.56 109 TYR A C 1
ATOM 838 O O . TYR A 1 109 ? 2.829 -16.492 -9.570 1.00 90.56 109 TYR A O 1
ATOM 846 N N . ASP A 1 110 ? 2.477 -14.292 -9.905 1.00 91.81 110 ASP A N 1
ATOM 847 C CA . ASP A 1 110 ? 1.028 -14.354 -9.708 1.00 91.81 110 ASP A CA 1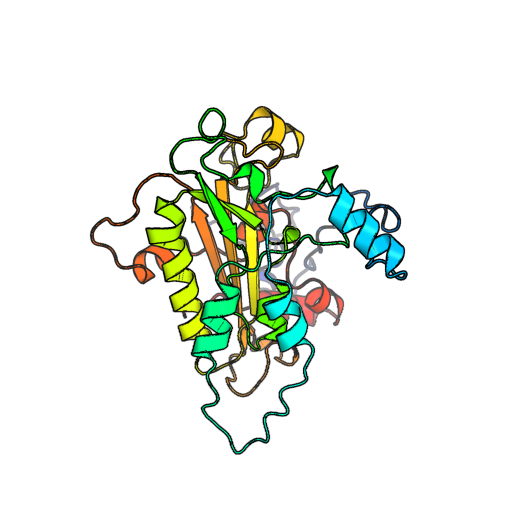
ATOM 848 C C . ASP A 1 110 ? 0.319 -14.787 -11.000 1.00 91.81 110 ASP A C 1
ATOM 850 O O . ASP A 1 110 ? 0.051 -13.991 -11.898 1.00 91.81 110 ASP A O 1
ATOM 854 N N . VAL A 1 111 ? -0.043 -16.066 -11.059 1.00 91.00 111 VAL A N 1
ATOM 855 C CA . VAL A 1 111 ? -0.711 -16.701 -12.207 1.00 91.00 111 VAL A CA 1
ATOM 856 C C . VAL A 1 111 ? -2.131 -16.186 -12.483 1.00 91.00 111 VAL A C 1
ATOM 858 O O . VAL A 1 111 ? -2.724 -16.531 -13.514 1.00 91.00 111 VAL A O 1
ATOM 861 N N . ARG A 1 112 ? -2.701 -15.382 -11.576 1.00 90.94 112 ARG A N 1
ATOM 862 C CA . ARG A 1 112 ? -3.991 -14.709 -11.793 1.00 90.94 112 ARG A CA 1
ATOM 863 C C . ARG A 1 112 ? -3.860 -13.547 -12.774 1.00 90.94 112 ARG A C 1
ATOM 865 O O . ARG A 1 112 ? -4.820 -13.239 -13.474 1.00 90.94 112 ARG A O 1
ATOM 872 N N . LEU A 1 113 ? -2.681 -12.934 -12.847 1.00 90.06 113 LEU A N 1
ATOM 873 C CA . LEU A 1 113 ? -2.394 -11.819 -13.742 1.00 90.06 113 LEU A CA 1
ATOM 874 C C . LEU A 1 113 ? -1.882 -12.323 -15.098 1.00 90.06 113 LEU A C 1
ATOM 876 O O . LEU A 1 113 ? -1.567 -13.503 -15.266 1.00 90.06 113 LEU A O 1
ATOM 880 N N . SER A 1 114 ? -1.846 -11.436 -16.092 1.00 88.00 114 SER A N 1
ATOM 881 C CA . SER A 1 114 ? -1.108 -11.672 -17.336 1.00 88.00 114 SER A CA 1
ATOM 882 C C . SER A 1 114 ? 0.355 -11.239 -17.174 1.00 88.00 114 SER A C 1
ATOM 884 O O . SER A 1 114 ? 0.649 -10.374 -16.337 1.00 88.00 114 SER A O 1
ATOM 886 N N . PRO A 1 115 ? 1.298 -11.819 -17.937 1.00 85.50 115 PRO A N 1
ATOM 887 C CA . PRO A 1 115 ? 2.697 -11.395 -17.914 1.00 85.50 115 PRO A CA 1
ATOM 888 C C . PRO A 1 115 ? 2.883 -9.901 -18.190 1.00 85.50 115 PRO A C 1
ATOM 890 O O . PRO A 1 115 ? 3.681 -9.234 -17.539 1.00 85.50 115 PRO A O 1
ATOM 893 N N . GLU A 1 116 ? 2.105 -9.346 -19.120 1.00 84.25 116 GLU A N 1
ATOM 894 C CA . GLU A 1 116 ? 2.249 -7.970 -19.598 1.00 84.25 116 GLU A CA 1
ATOM 895 C C . GLU A 1 116 ? 1.853 -6.922 -18.556 1.00 84.25 116 GLU A C 1
ATOM 897 O O . GLU A 1 116 ? 2.331 -5.784 -18.635 1.00 84.25 116 GLU A O 1
ATOM 902 N N . SER A 1 117 ? 0.985 -7.314 -17.620 1.00 84.50 117 SER A N 1
ATOM 903 C CA . SER A 1 117 ? 0.449 -6.488 -16.534 1.00 84.50 117 SER A CA 1
ATOM 904 C C . SER A 1 117 ? 1.105 -6.781 -15.183 1.00 84.50 117 SER A C 1
ATOM 906 O O . SER A 1 117 ? 0.691 -6.214 -14.174 1.00 84.50 117 SER A O 1
ATOM 908 N N . SER A 1 118 ? 2.105 -7.665 -15.141 1.00 87.94 118 SER A N 1
ATOM 909 C CA . SER A 1 118 ? 2.779 -8.053 -13.904 1.00 87.94 118 SER A CA 1
ATOM 910 C C . SER A 1 118 ? 4.134 -7.360 -13.766 1.00 87.94 118 SER A C 1
ATOM 912 O O . SER A 1 118 ? 4.900 -7.322 -14.731 1.00 87.94 118 SER A O 1
ATOM 914 N N . PRO A 1 119 ? 4.484 -6.856 -12.570 1.00 88.19 119 PRO A N 1
ATOM 915 C CA . PRO A 1 119 ? 5.856 -6.455 -12.296 1.00 88.19 119 PRO A CA 1
ATOM 916 C C . PRO A 1 119 ? 6.764 -7.695 -12.266 1.00 88.19 119 PRO A C 1
ATOM 918 O O . PRO A 1 119 ? 6.312 -8.815 -12.002 1.00 88.19 119 PRO A O 1
ATOM 921 N N . THR A 1 120 ? 8.058 -7.502 -12.522 1.00 88.56 120 THR A N 1
ATOM 922 C CA . THR A 1 120 ? 9.027 -8.603 -12.589 1.00 88.56 120 THR A CA 1
ATOM 923 C C . THR A 1 120 ? 10.206 -8.357 -11.650 1.00 88.56 120 THR A C 1
ATOM 925 O O . THR A 1 120 ? 10.621 -7.217 -11.455 1.00 88.56 120 THR A O 1
ATOM 928 N N . CYS A 1 121 ? 10.785 -9.417 -11.079 1.00 89.19 121 CYS A N 1
ATOM 929 C CA . CYS A 1 121 ? 12.001 -9.300 -10.266 1.00 89.19 121 CYS A CA 1
ATOM 930 C C . CYS A 1 121 ? 13.196 -8.857 -11.121 1.00 89.19 121 CYS A C 1
ATOM 932 O O . CYS A 1 121 ? 14.079 -8.137 -10.653 1.00 89.19 121 CYS A O 1
ATOM 934 N N . ARG A 1 122 ? 13.204 -9.238 -12.406 1.00 87.31 122 ARG A N 1
ATOM 935 C CA . ARG A 1 122 ? 14.216 -8.800 -13.371 1.00 87.31 122 ARG A CA 1
ATOM 936 C C . ARG A 1 122 ? 14.248 -7.280 -13.521 1.00 87.31 122 ARG A C 1
ATOM 938 O O . ARG A 1 122 ? 15.348 -6.737 -13.619 1.00 87.31 122 ARG A O 1
ATOM 945 N N . SER A 1 123 ? 13.096 -6.606 -13.470 1.00 87.00 123 SER A N 1
ATOM 946 C CA . SER A 1 123 ? 13.001 -5.141 -13.567 1.00 87.00 123 SER A CA 1
ATOM 947 C C . SER A 1 123 ? 13.846 -4.425 -12.504 1.00 87.00 123 SER A C 1
ATOM 949 O O . SER A 1 123 ? 14.213 -3.276 -12.711 1.00 87.00 123 SER A O 1
ATOM 951 N N . TYR A 1 124 ? 14.189 -5.101 -11.400 1.00 84.56 124 TYR A N 1
ATOM 952 C CA . TYR A 1 124 ? 14.969 -4.569 -10.277 1.00 84.56 124 TYR A CA 1
ATOM 953 C C . TYR A 1 124 ? 16.394 -5.145 -10.173 1.00 84.56 124 TYR A C 1
ATOM 955 O O . TYR A 1 124 ? 17.113 -4.854 -9.217 1.00 84.56 124 TYR A O 1
ATOM 963 N N . ASN A 1 125 ? 16.824 -5.980 -11.124 1.00 78.19 125 ASN A N 1
ATOM 964 C CA . ASN A 1 125 ? 18.148 -6.597 -11.085 1.00 78.19 125 ASN A CA 1
ATOM 965 C C . ASN A 1 125 ? 19.256 -5.585 -11.439 1.00 78.19 125 ASN A C 1
ATOM 967 O O . ASN A 1 125 ? 19.117 -4.781 -12.360 1.00 78.19 125 ASN A O 1
ATOM 971 N N . SER A 1 126 ? 20.406 -5.690 -10.770 1.00 61.09 126 SER A N 1
ATOM 972 C CA . SER A 1 126 ? 21.581 -4.830 -10.965 1.00 61.09 126 SER A CA 1
ATOM 973 C C . SER A 1 126 ? 22.181 -4.913 -12.380 1.00 61.09 126 SER A C 1
ATOM 975 O O . SER A 1 126 ? 22.858 -3.999 -12.833 1.00 61.09 126 SER A O 1
ATOM 977 N N . ALA A 1 127 ? 21.893 -5.952 -13.162 1.00 56.06 127 ALA A N 1
ATOM 978 C CA . ALA A 1 127 ? 22.276 -5.979 -14.579 1.00 56.06 127 ALA A CA 1
ATOM 979 C C . ALA A 1 127 ? 21.530 -4.928 -15.442 1.00 56.06 127 ALA A C 1
ATOM 981 O O . ALA A 1 127 ? 22.009 -4.581 -16.521 1.00 56.06 127 ALA A O 1
ATOM 982 N N . ASN A 1 128 ? 20.406 -4.382 -14.956 1.00 56.03 128 ASN A N 1
ATOM 983 C CA . ASN A 1 128 ? 19.599 -3.342 -15.610 1.00 56.03 128 ASN A CA 1
ATOM 984 C C . ASN A 1 128 ? 19.929 -1.908 -15.125 1.00 56.03 128 ASN A C 1
ATOM 986 O O . ASN A 1 128 ? 19.183 -0.970 -15.424 1.00 56.03 128 ASN A O 1
ATOM 990 N N . ILE A 1 129 ? 21.066 -1.722 -14.425 1.00 52.88 129 ILE A N 1
ATOM 991 C CA . ILE A 1 129 ? 21.554 -0.458 -13.817 1.00 52.88 129 ILE A CA 1
ATOM 992 C C . ILE A 1 129 ? 21.525 0.761 -14.762 1.00 52.88 129 ILE A C 1
ATOM 994 O O . ILE A 1 129 ? 21.454 1.888 -14.295 1.00 52.88 129 ILE A O 1
ATOM 998 N N . GLY A 1 130 ? 21.514 0.583 -16.086 1.00 53.53 130 GLY A N 1
ATOM 999 C CA . GLY A 1 130 ? 21.387 1.708 -17.024 1.00 53.53 130 GLY A CA 1
ATOM 1000 C C . GLY A 1 130 ? 20.006 2.385 -17.072 1.00 53.53 130 GLY A C 1
ATOM 1001 O O . GLY A 1 130 ? 19.881 3.421 -17.719 1.00 53.53 130 GLY A O 1
ATOM 1002 N N . SER A 1 131 ? 18.974 1.805 -16.445 1.00 55.75 131 SER A N 1
ATOM 1003 C CA . SER A 1 131 ? 17.569 2.243 -16.575 1.00 55.75 131 SER A CA 1
ATOM 1004 C C . SER A 1 131 ? 16.814 2.433 -15.256 1.00 55.75 131 SER A C 1
ATOM 1006 O O . SER A 1 131 ? 15.770 3.082 -15.244 1.00 55.75 131 SER A O 1
ATOM 1008 N N . LEU A 1 132 ? 17.341 1.913 -14.145 1.00 67.06 132 LEU A N 1
ATOM 1009 C CA . LEU A 1 132 ? 16.790 2.149 -12.814 1.00 67.06 132 LEU A CA 1
ATOM 1010 C C . LEU A 1 132 ? 17.391 3.432 -12.236 1.00 67.06 132 LEU A C 1
ATOM 1012 O O . LEU A 1 132 ? 18.609 3.595 -12.286 1.00 67.06 132 LEU A O 1
ATOM 1016 N N . PRO A 1 133 ? 16.587 4.332 -11.652 1.00 68.31 133 PRO A N 1
ATOM 1017 C CA . PRO A 1 133 ? 17.139 5.414 -10.855 1.00 68.31 133 PRO A CA 1
ATOM 1018 C C . PRO A 1 133 ? 18.002 4.848 -9.718 1.00 68.31 133 PRO A C 1
ATOM 1020 O O . PRO A 1 133 ? 17.549 3.940 -9.018 1.00 68.31 133 PRO A O 1
ATOM 1023 N N . ASP A 1 134 ? 19.194 5.414 -9.507 1.00 69.50 134 ASP A N 1
ATOM 1024 C CA . ASP A 1 134 ? 20.089 5.023 -8.409 1.00 69.50 134 ASP A CA 1
ATOM 1025 C C . ASP A 1 134 ? 19.309 4.908 -7.083 1.00 69.50 134 ASP A C 1
ATOM 1027 O O . ASP A 1 134 ? 18.491 5.784 -6.760 1.00 69.50 134 ASP A O 1
ATOM 1031 N N . ASP A 1 135 ? 19.549 3.816 -6.351 1.00 82.50 135 ASP A N 1
ATOM 1032 C CA . ASP A 1 135 ? 18.939 3.456 -5.059 1.00 82.50 135 ASP A CA 1
ATOM 1033 C C . ASP A 1 135 ? 17.450 3.050 -5.071 1.00 82.50 135 ASP A C 1
ATOM 1035 O O . ASP A 1 135 ? 16.846 2.913 -4.003 1.00 82.50 135 ASP A O 1
ATOM 1039 N N . MET A 1 136 ? 16.833 2.828 -6.237 1.00 89.12 136 MET A N 1
ATOM 1040 C CA . MET A 1 136 ? 15.514 2.181 -6.320 1.00 89.12 136 MET A CA 1
ATOM 1041 C C . MET A 1 136 ? 15.650 0.667 -6.127 1.00 89.12 136 MET A C 1
ATOM 1043 O O . MET A 1 136 ? 16.462 0.030 -6.798 1.00 89.12 136 MET A O 1
ATOM 1047 N N . GLN A 1 137 ? 14.829 0.074 -5.262 1.00 88.94 137 GLN A N 1
ATOM 1048 C CA . GLN A 1 137 ? 14.829 -1.368 -5.025 1.00 88.94 137 GLN A CA 1
ATOM 1049 C C . GLN A 1 137 ? 13.431 -1.977 -5.097 1.00 88.94 137 GLN A C 1
ATOM 1051 O O . GLN A 1 137 ? 12.403 -1.305 -4.974 1.00 88.94 137 GLN A O 1
ATOM 1056 N N . MET A 1 138 ? 13.424 -3.291 -5.301 1.00 90.25 138 MET A N 1
ATOM 1057 C CA . MET A 1 138 ? 12.236 -4.112 -5.147 1.00 90.25 138 MET A CA 1
ATOM 1058 C C . MET A 1 138 ? 11.864 -4.168 -3.665 1.00 90.25 138 MET A C 1
ATOM 1060 O O . MET A 1 138 ? 12.717 -4.460 -2.826 1.00 90.25 138 MET A O 1
ATOM 1064 N N . ALA A 1 139 ? 10.599 -3.927 -3.350 1.00 91.25 139 ALA A N 1
ATOM 1065 C CA . ALA A 1 139 ? 10.046 -4.125 -2.019 1.00 91.25 139 ALA A CA 1
ATOM 1066 C C . ALA A 1 139 ? 8.682 -4.815 -2.107 1.00 91.25 139 ALA A C 1
ATOM 1068 O O . ALA A 1 139 ? 8.117 -4.968 -3.191 1.00 91.25 139 ALA A O 1
ATOM 1069 N N . PHE A 1 140 ? 8.155 -5.213 -0.952 1.00 91.00 140 PHE A N 1
ATOM 1070 C CA . PHE A 1 140 ? 6.809 -5.755 -0.822 1.00 91.00 140 PHE A CA 1
ATOM 1071 C C . PHE A 1 140 ? 5.926 -4.781 -0.056 1.00 91.00 140 PHE A C 1
ATOM 1073 O O . PHE A 1 140 ? 6.337 -4.249 0.983 1.00 91.00 140 PHE A O 1
ATOM 1080 N N . LEU A 1 141 ? 4.714 -4.574 -0.569 1.00 92.69 141 LEU A N 1
ATOM 1081 C CA . LEU A 1 141 ? 3.715 -3.740 0.090 1.00 92.69 141 LEU A CA 1
ATOM 1082 C C . LEU A 1 141 ? 3.256 -4.392 1.403 1.00 92.69 141 LEU A C 1
ATOM 1084 O O . LEU A 1 141 ? 3.221 -3.746 2.442 1.00 92.69 141 LEU A O 1
ATOM 1088 N N . LEU A 1 142 ? 2.990 -5.695 1.390 1.00 89.19 142 LEU A N 1
ATOM 1089 C CA . LEU A 1 142 ? 2.835 -6.485 2.612 1.00 89.19 142 LEU A CA 1
ATOM 1090 C C . LEU A 1 142 ? 4.098 -7.316 2.830 1.00 89.19 142 LEU A C 1
ATOM 1092 O O . LEU A 1 142 ? 4.423 -8.170 2.005 1.00 89.19 142 LEU A O 1
ATOM 1096 N N . GLN A 1 143 ? 4.833 -7.047 3.911 1.00 85.81 143 GLN A N 1
ATOM 1097 C CA . GLN A 1 143 ? 6.057 -7.786 4.229 1.00 85.81 143 GLN A CA 1
ATOM 1098 C C . GLN A 1 143 ? 5.739 -9.154 4.839 1.00 85.81 143 GLN A C 1
ATOM 1100 O O . GLN A 1 143 ? 4.835 -9.255 5.662 1.00 85.81 143 GLN A O 1
ATOM 1105 N N . GLN A 1 144 ? 6.543 -10.172 4.489 1.00 81.94 144 GLN A N 1
ATOM 1106 C CA . GLN A 1 144 ? 6.498 -11.555 5.022 1.00 81.94 144 GLN A CA 1
ATOM 1107 C C . GLN A 1 144 ? 6.288 -11.596 6.529 1.00 81.94 144 GLN A C 1
ATOM 1109 O O . GLN A 1 144 ? 5.522 -12.367 7.083 1.00 81.94 144 GLN A O 1
ATOM 1114 N N . SER A 1 145 ? 6.966 -10.664 7.172 1.00 80.62 145 SER A N 1
ATOM 1115 C CA . SER A 1 145 ? 7.044 -10.506 8.598 1.00 80.62 145 SER A CA 1
ATOM 1116 C C . SER A 1 145 ? 5.673 -10.211 9.261 1.00 80.62 145 SER A C 1
ATOM 1118 O O . SER A 1 145 ? 5.465 -10.521 10.434 1.00 80.62 145 SER A O 1
ATOM 1120 N N . LEU A 1 146 ? 4.700 -9.678 8.519 1.00 82.62 146 LEU A N 1
ATOM 1121 C CA . LEU A 1 146 ? 3.336 -9.432 9.001 1.00 82.62 146 LEU A CA 1
ATOM 1122 C C . LEU A 1 146 ? 2.404 -10.647 8.866 1.00 82.62 146 LEU A C 1
ATOM 1124 O O . LEU A 1 146 ? 1.251 -10.564 9.279 1.00 82.62 146 LEU A O 1
ATOM 1128 N N . ALA A 1 147 ? 2.862 -11.749 8.271 1.00 81.12 147 ALA A N 1
ATOM 1129 C CA . ALA A 1 147 ? 2.053 -12.946 8.092 1.00 81.12 147 ALA A CA 1
ATOM 1130 C C . ALA A 1 147 ? 1.772 -13.655 9.427 1.00 81.12 147 ALA A C 1
ATOM 1132 O O . ALA A 1 147 ? 2.636 -13.736 10.300 1.00 81.12 147 ALA A O 1
ATOM 1133 N N . HIS A 1 148 ? 0.565 -14.210 9.565 1.00 76.19 148 HIS A N 1
ATOM 1134 C CA . HIS A 1 148 ? 0.161 -14.982 10.746 1.00 76.19 148 HIS A CA 1
ATOM 1135 C C . HIS A 1 148 ? 0.584 -16.456 10.668 1.00 76.19 148 HIS A C 1
ATOM 1137 O O . HIS A 1 148 ? 0.626 -17.145 11.686 1.00 76.19 148 HIS A O 1
ATOM 1143 N N . SER A 1 149 ? 0.877 -16.950 9.464 1.00 78.56 149 SER A N 1
ATOM 1144 C CA . SER A 1 149 ? 1.251 -18.336 9.197 1.00 78.56 149 SER A CA 1
ATOM 1145 C C . SER A 1 149 ? 2.238 -18.431 8.031 1.00 78.56 149 SER A C 1
ATOM 1147 O O . SER A 1 149 ? 2.366 -17.499 7.236 1.00 78.56 149 SER A O 1
ATOM 1149 N N . LEU A 1 150 ? 2.904 -19.581 7.893 1.00 76.12 150 LEU A N 1
ATOM 1150 C CA . LEU A 1 150 ? 3.781 -19.862 6.747 1.00 76.12 150 LEU A CA 1
ATOM 1151 C C . LEU A 1 150 ? 3.015 -19.858 5.413 1.00 76.12 150 LEU A C 1
ATOM 1153 O O . LEU A 1 150 ? 3.556 -19.432 4.395 1.00 76.12 150 LEU A O 1
ATOM 1157 N N . ASP A 1 151 ? 1.748 -20.285 5.416 1.00 78.44 151 ASP A N 1
ATOM 1158 C CA . ASP A 1 151 ? 0.889 -20.228 4.230 1.00 78.44 151 ASP A CA 1
ATOM 1159 C C . ASP A 1 151 ? 0.605 -18.774 3.828 1.00 78.44 151 ASP A C 1
ATOM 1161 O O . ASP A 1 151 ? 0.677 -18.425 2.647 1.00 78.44 151 ASP A O 1
ATOM 1165 N N . ASP A 1 152 ? 0.330 -17.903 4.803 1.00 79.94 152 ASP A N 1
ATOM 1166 C CA . ASP A 1 152 ? 0.131 -16.472 4.562 1.00 79.94 152 ASP A CA 1
ATOM 1167 C C . ASP A 1 152 ? 1.413 -15.810 4.053 1.00 79.94 152 ASP A C 1
ATOM 1169 O O . ASP A 1 152 ? 1.368 -15.046 3.086 1.00 79.94 152 ASP A O 1
ATOM 1173 N N . GLU A 1 153 ? 2.561 -16.154 4.642 1.00 80.19 153 GLU A N 1
ATOM 1174 C CA . GLU A 1 153 ? 3.873 -15.676 4.206 1.00 80.19 153 GLU A CA 1
ATOM 1175 C C . GLU A 1 153 ? 4.132 -16.066 2.746 1.00 80.19 153 GLU A C 1
ATOM 1177 O O . GLU A 1 153 ? 4.490 -15.234 1.907 1.00 80.19 153 GLU A O 1
ATOM 1182 N N . PHE A 1 154 ? 3.856 -17.322 2.400 1.00 80.94 154 PHE A N 1
ATOM 1183 C CA . PHE A 1 154 ? 3.971 -17.811 1.036 1.00 80.94 154 PHE A CA 1
ATOM 1184 C C . PHE A 1 154 ? 2.979 -17.134 0.074 1.00 80.94 154 PHE A C 1
ATOM 1186 O O . PHE A 1 154 ? 3.287 -16.927 -1.110 1.00 80.94 154 PHE A O 1
ATOM 1193 N N . ASN A 1 155 ? 1.784 -16.772 0.546 1.00 84.25 155 ASN A N 1
ATOM 1194 C CA . ASN A 1 155 ? 0.746 -16.101 -0.242 1.00 84.25 155 ASN A CA 1
ATOM 1195 C C . ASN A 1 155 ? 1.080 -14.654 -0.601 1.00 84.25 155 ASN A C 1
ATOM 1197 O O . ASN A 1 155 ? 0.623 -14.181 -1.644 1.00 84.25 155 ASN A O 1
ATOM 1201 N N . ILE A 1 156 ? 1.920 -13.982 0.183 1.00 87.44 156 ILE A N 1
ATOM 1202 C CA . ILE A 1 156 ? 2.343 -12.604 -0.100 1.00 87.44 156 ILE A CA 1
ATOM 1203 C C . ILE A 1 156 ? 3.639 -12.516 -0.914 1.00 87.44 156 ILE A C 1
ATOM 1205 O O . ILE A 1 156 ? 3.965 -11.448 -1.436 1.00 87.44 156 ILE A O 1
ATOM 1209 N N . LEU A 1 157 ? 4.341 -13.634 -1.116 1.00 88.69 157 LEU A N 1
ATOM 1210 C CA . LEU A 1 157 ? 5.571 -13.720 -1.913 1.00 88.69 157 LEU A CA 1
ATOM 1211 C C . LEU A 1 157 ? 5.347 -13.813 -3.426 1.00 88.69 157 LEU A C 1
ATOM 1213 O O . LEU A 1 157 ? 5.996 -14.576 -4.144 1.00 88.69 157 LEU A O 1
ATOM 1217 N N . ILE A 1 158 ? 4.408 -13.023 -3.927 1.00 91.06 158 ILE A N 1
ATOM 1218 C CA . ILE A 1 158 ? 3.974 -13.029 -5.322 1.00 91.06 158 ILE A CA 1
ATOM 1219 C C . ILE A 1 158 ? 4.289 -11.708 -6.017 1.00 91.06 158 ILE A C 1
ATOM 1221 O O . ILE A 1 158 ? 4.333 -10.654 -5.384 1.00 91.06 158 ILE A O 1
ATOM 1225 N N . THR A 1 159 ? 4.450 -11.744 -7.341 1.00 91.94 159 THR A N 1
ATOM 1226 C CA . THR A 1 159 ? 4.752 -10.546 -8.140 1.00 91.94 159 THR A CA 1
ATOM 1227 C C . THR A 1 159 ? 3.731 -9.429 -7.953 1.00 91.94 159 THR A C 1
ATOM 1229 O O . THR A 1 159 ? 4.114 -8.270 -7.896 1.00 91.94 159 THR A O 1
ATOM 1232 N N . SER A 1 160 ? 2.447 -9.737 -7.770 1.00 92.12 160 SER A N 1
ATOM 1233 C CA . SER A 1 160 ? 1.405 -8.721 -7.559 1.00 92.12 160 SER A CA 1
ATOM 1234 C C . SER A 1 160 ? 1.551 -7.906 -6.261 1.00 92.12 160 SER A C 1
ATOM 1236 O O . SER A 1 160 ? 0.856 -6.909 -6.104 1.00 92.12 160 SER A O 1
ATOM 1238 N N . ASN A 1 161 ? 2.412 -8.326 -5.326 1.00 93.75 161 ASN A N 1
ATOM 1239 C CA . ASN A 1 161 ? 2.718 -7.609 -4.082 1.00 93.75 161 ASN A CA 1
ATOM 1240 C C . ASN A 1 161 ? 4.036 -6.803 -4.174 1.00 93.75 161 ASN A C 1
ATOM 1242 O O . ASN A 1 161 ? 4.440 -6.157 -3.205 1.00 93.75 161 ASN A O 1
ATOM 1246 N N . ILE A 1 162 ? 4.723 -6.841 -5.323 1.00 92.19 162 ILE A N 1
ATOM 1247 C CA . ILE A 1 162 ? 5.969 -6.104 -5.559 1.00 92.19 162 ILE A CA 1
ATOM 1248 C C . ILE A 1 162 ? 5.667 -4.633 -5.848 1.00 92.19 162 ILE A C 1
ATOM 1250 O O . ILE A 1 162 ? 4.854 -4.312 -6.716 1.00 92.19 162 ILE A O 1
ATOM 1254 N N . VAL A 1 163 ? 6.387 -3.738 -5.171 1.00 94.31 163 VAL A N 1
ATOM 1255 C CA . VAL A 1 163 ? 6.302 -2.284 -5.359 1.00 94.31 163 VAL A CA 1
ATOM 1256 C C . VAL A 1 163 ? 7.697 -1.638 -5.385 1.00 94.31 163 VAL A C 1
ATOM 1258 O O . VAL A 1 163 ? 8.618 -2.134 -4.731 1.00 94.31 163 VAL A O 1
ATOM 1261 N N . PRO A 1 164 ? 7.898 -0.540 -6.142 1.00 94.06 164 PRO A N 1
ATOM 1262 C CA . PRO A 1 164 ? 9.170 0.176 -6.168 1.00 94.06 164 PRO A CA 1
ATOM 1263 C C . PRO A 1 164 ? 9.329 1.061 -4.926 1.00 94.06 164 PRO A C 1
ATOM 1265 O O . PRO A 1 164 ? 8.529 1.975 -4.706 1.00 94.06 164 PRO A O 1
ATOM 1268 N N . MET A 1 165 ? 10.384 0.836 -4.141 1.00 94.00 165 MET A N 1
ATOM 1269 C CA . MET A 1 165 ? 10.728 1.702 -3.012 1.00 94.00 165 MET A CA 1
ATOM 1270 C C . MET A 1 165 ? 12.180 2.177 -3.066 1.00 94.00 165 MET A C 1
ATOM 1272 O O . MET A 1 165 ? 13.079 1.414 -3.412 1.00 94.00 165 MET A O 1
ATOM 1276 N N . TRP A 1 166 ? 12.430 3.426 -2.675 1.00 92.31 166 TRP A N 1
ATOM 1277 C CA . TRP A 1 166 ? 13.779 3.926 -2.435 1.00 92.31 166 TRP A CA 1
ATOM 1278 C C . TRP A 1 166 ? 14.418 3.163 -1.280 1.00 92.31 166 TRP A C 1
ATOM 1280 O O . TRP A 1 166 ? 13.780 2.910 -0.255 1.00 92.31 166 TRP A O 1
ATOM 1290 N N . LYS A 1 167 ? 15.700 2.831 -1.419 1.00 91.00 167 LYS A N 1
ATOM 1291 C CA . LYS A 1 167 ? 16.446 2.105 -0.394 1.00 91.00 167 LYS A CA 1
ATOM 1292 C C . LYS A 1 167 ? 16.418 2.817 0.960 1.00 91.00 167 LYS A C 1
ATOM 1294 O O . LYS A 1 167 ? 16.118 2.184 1.967 1.00 91.00 167 LYS A O 1
ATOM 1299 N N . SER A 1 168 ? 16.655 4.129 0.975 1.00 89.25 168 SER A N 1
ATOM 1300 C CA . SER A 1 168 ? 16.581 4.949 2.191 1.00 89.25 168 SER A CA 1
ATOM 1301 C C . SER A 1 168 ? 15.193 4.921 2.826 1.00 89.25 168 SER A C 1
ATOM 1303 O O . SER A 1 168 ? 15.086 4.746 4.034 1.00 89.25 168 SER A O 1
ATOM 1305 N N . PHE A 1 169 ? 14.125 4.997 2.029 1.00 91.94 169 PHE A N 1
ATOM 1306 C CA . PHE A 1 169 ? 12.757 4.877 2.534 1.00 91.94 169 PHE A CA 1
ATOM 1307 C C . PHE A 1 169 ? 12.499 3.516 3.197 1.00 91.94 169 PHE A C 1
ATOM 1309 O O . PHE A 1 169 ? 11.898 3.455 4.269 1.00 91.94 169 PHE A O 1
ATOM 1316 N N . VAL A 1 170 ? 12.975 2.416 2.606 1.00 91.69 170 VAL A N 1
ATOM 1317 C CA . VAL A 1 170 ? 12.823 1.086 3.220 1.00 91.69 170 VAL A CA 1
ATOM 1318 C C . VAL A 1 170 ? 13.602 0.973 4.527 1.00 91.69 170 VAL A C 1
ATOM 1320 O O . VAL A 1 170 ? 13.063 0.474 5.519 1.00 91.69 170 VAL A O 1
ATOM 1323 N N . ASP A 1 171 ? 14.853 1.428 4.522 1.00 88.25 171 ASP A N 1
ATOM 1324 C CA . ASP A 1 171 ? 15.776 1.291 5.649 1.00 88.25 171 ASP A CA 1
ATOM 1325 C C . ASP A 1 171 ? 15.382 2.210 6.828 1.00 88.25 171 ASP A C 1
ATOM 1327 O O . ASP A 1 171 ? 15.530 1.827 7.993 1.00 88.25 171 ASP A O 1
ATOM 1331 N N . ASP A 1 172 ? 14.848 3.402 6.543 1.00 87.44 172 ASP A N 1
ATOM 1332 C CA . ASP A 1 172 ? 14.527 4.413 7.558 1.00 87.44 172 ASP A CA 1
ATOM 1333 C C . ASP A 1 172 ? 13.051 4.444 7.961 1.00 87.44 172 ASP A C 1
ATOM 1335 O O . ASP A 1 172 ? 12.761 4.761 9.114 1.00 87.44 172 ASP A O 1
ATOM 1339 N N . VAL A 1 173 ? 12.120 4.109 7.065 1.00 90.69 173 VAL A N 1
ATOM 1340 C CA . VAL A 1 173 ? 10.674 4.226 7.325 1.00 90.69 173 VAL A CA 1
ATOM 1341 C C . VAL A 1 173 ? 9.998 2.871 7.308 1.00 90.69 173 VAL A C 1
ATOM 1343 O O . VAL A 1 173 ? 9.470 2.438 8.332 1.00 90.69 173 VAL A O 1
ATOM 1346 N N . TRP A 1 174 ? 10.016 2.188 6.162 1.00 92.12 174 TRP A N 1
ATOM 1347 C CA . TRP A 1 174 ? 9.141 1.039 5.929 1.00 92.12 174 TRP A CA 1
ATOM 1348 C C . TRP A 1 174 ? 9.420 -0.112 6.897 1.00 92.12 174 TRP A C 1
ATOM 1350 O O . TRP A 1 174 ? 8.507 -0.622 7.541 1.00 92.12 174 TRP A O 1
ATOM 1360 N N . SER A 1 175 ? 10.694 -0.469 7.078 1.00 89.69 175 SER A N 1
ATOM 1361 C CA . SER A 1 175 ? 11.085 -1.558 7.984 1.00 89.69 175 SER A CA 1
ATOM 1362 C C . SER A 1 175 ? 10.759 -1.235 9.444 1.00 89.69 175 SER A C 1
ATOM 1364 O O . SER A 1 175 ? 10.354 -2.111 10.207 1.00 89.69 175 SER A O 1
ATOM 1366 N N . GLN A 1 176 ? 10.901 0.032 9.848 1.00 88.19 176 GLN A N 1
ATOM 1367 C CA . GLN A 1 176 ? 10.571 0.447 11.209 1.00 88.19 176 GLN A CA 1
ATOM 1368 C C . GLN A 1 176 ? 9.056 0.477 11.441 1.00 88.19 176 GLN A C 1
ATOM 1370 O O . GLN A 1 176 ? 8.604 0.011 12.484 1.00 88.19 176 GLN A O 1
ATOM 1375 N N . MET A 1 177 ? 8.276 0.957 10.468 1.00 89.12 177 MET A N 1
ATOM 1376 C CA . MET A 1 177 ? 6.812 0.898 10.490 1.00 89.12 177 MET A CA 1
ATOM 1377 C C . MET A 1 177 ? 6.333 -0.550 10.646 1.00 89.12 177 MET A C 1
ATOM 1379 O O . MET A 1 177 ? 5.509 -0.827 11.511 1.00 89.12 177 MET A O 1
ATOM 1383 N N . VAL A 1 178 ? 6.889 -1.489 9.877 1.00 90.12 178 VAL A N 1
ATOM 1384 C CA . VAL A 1 178 ? 6.544 -2.914 9.996 1.00 90.12 178 VAL A CA 1
ATOM 1385 C C . VAL A 1 178 ? 6.843 -3.461 11.395 1.00 90.12 178 VAL A C 1
ATOM 1387 O O . VAL A 1 178 ? 6.024 -4.192 11.952 1.00 90.12 178 VAL A O 1
ATOM 1390 N N . ASN A 1 179 ? 7.955 -3.061 12.017 1.00 88.81 179 ASN A N 1
ATOM 1391 C CA . ASN A 1 179 ? 8.239 -3.428 13.407 1.00 88.81 179 ASN A CA 1
ATOM 1392 C C . ASN A 1 179 ? 7.212 -2.847 14.394 1.00 88.81 179 ASN A C 1
ATOM 1394 O O . ASN A 1 179 ? 6.830 -3.537 15.339 1.00 88.81 179 ASN A O 1
ATOM 1398 N N . GLN A 1 180 ? 6.736 -1.615 14.175 1.00 88.81 180 GLN A N 1
ATOM 1399 C CA . GLN A 1 180 ? 5.660 -1.040 14.991 1.00 88.81 180 GLN A CA 1
ATOM 1400 C C . GLN A 1 180 ? 4.353 -1.817 14.813 1.00 88.81 180 GLN A C 1
ATOM 1402 O O . GLN A 1 180 ? 3.730 -2.170 15.807 1.00 88.81 180 GLN A O 1
ATOM 1407 N N . LEU A 1 181 ? 3.980 -2.187 13.584 1.00 89.62 181 LEU A N 1
ATOM 1408 C CA . LEU A 1 181 ? 2.777 -2.993 13.334 1.00 89.62 181 LEU A CA 1
ATOM 1409 C C . LEU A 1 181 ? 2.828 -4.351 14.032 1.00 89.62 181 LEU A C 1
ATOM 1411 O O . LEU A 1 181 ? 1.841 -4.773 14.625 1.00 89.62 181 LEU A O 1
ATOM 1415 N N . ARG A 1 182 ? 3.990 -5.008 14.038 1.00 88.88 182 ARG A N 1
ATOM 1416 C CA . ARG A 1 182 ? 4.191 -6.249 14.800 1.00 88.88 182 ARG A CA 1
ATOM 1417 C C . ARG A 1 182 ? 4.029 -6.042 16.299 1.00 88.88 182 ARG A C 1
ATOM 1419 O O . ARG A 1 182 ? 3.431 -6.877 16.967 1.00 88.88 182 ARG A O 1
ATOM 1426 N N . SER A 1 183 ? 4.537 -4.926 16.822 1.00 87.62 183 SER A N 1
ATOM 1427 C CA . SER A 1 183 ? 4.326 -4.556 18.222 1.00 87.62 183 SER A CA 1
ATOM 1428 C C . SER A 1 183 ? 2.840 -4.338 18.522 1.00 87.62 183 SER A C 1
ATOM 1430 O O . SER A 1 183 ? 2.350 -4.831 19.535 1.00 87.62 183 SER A O 1
ATOM 1432 N N . MET A 1 184 ? 2.107 -3.663 17.632 1.00 86.38 184 MET A N 1
ATOM 1433 C CA . MET A 1 184 ? 0.661 -3.431 17.763 1.00 86.38 184 MET A CA 1
ATOM 1434 C C . MET A 1 184 ? -0.158 -4.725 17.676 1.00 86.38 184 MET A C 1
ATOM 1436 O O . MET A 1 184 ? -1.198 -4.826 18.316 1.00 86.38 184 MET A O 1
ATOM 1440 N N . ALA A 1 185 ? 0.314 -5.705 16.903 1.00 88.44 185 ALA A N 1
ATOM 1441 C CA . ALA A 1 185 ? -0.306 -7.021 16.749 1.00 88.44 185 ALA A CA 1
ATOM 1442 C C . ALA A 1 185 ? 0.106 -8.031 17.839 1.00 88.44 185 ALA A C 1
ATOM 1444 O O . ALA A 1 185 ? -0.278 -9.196 17.779 1.00 88.44 185 ALA A O 1
ATOM 1445 N N . SER A 1 186 ? 0.938 -7.627 18.809 1.00 87.00 186 SER A N 1
ATOM 1446 C CA . SER A 1 186 ? 1.505 -8.562 19.791 1.00 87.00 186 SER A CA 1
ATOM 1447 C C . SER A 1 186 ? 0.504 -9.026 20.850 1.00 87.00 186 SER A C 1
ATOM 1449 O O . SER A 1 186 ? 0.664 -10.115 21.400 1.00 87.00 186 SER A O 1
ATOM 1451 N N . ASP A 1 187 ? -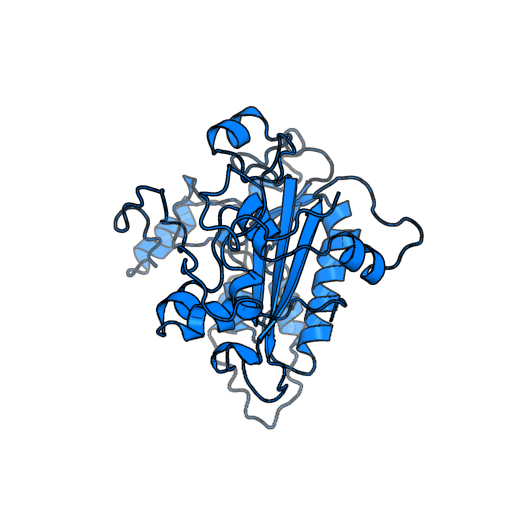0.519 -8.217 21.138 1.00 83.69 187 ASP A N 1
ATOM 1452 C CA . ASP A 1 187 ? -1.504 -8.467 22.194 1.00 83.69 187 ASP A CA 1
ATOM 1453 C C . ASP A 1 187 ? -2.962 -8.479 21.701 1.00 83.69 187 ASP A C 1
ATOM 1455 O O . ASP A 1 187 ? -3.868 -8.700 22.506 1.00 83.69 187 ASP A O 1
ATOM 1459 N N . ARG A 1 188 ? -3.195 -8.232 20.406 1.00 86.69 188 ARG A N 1
ATOM 1460 C CA . ARG A 1 188 ? -4.526 -8.137 19.788 1.00 86.69 188 ARG A CA 1
ATOM 1461 C C . ARG A 1 188 ? -4.463 -8.265 18.268 1.00 86.69 188 ARG A C 1
ATOM 1463 O O . ARG A 1 188 ? -3.441 -7.968 17.653 1.00 86.69 188 ARG A O 1
ATOM 1470 N N . ASP A 1 189 ? -5.598 -8.603 17.666 1.00 88.00 189 ASP A N 1
ATOM 1471 C CA . ASP A 1 189 ? -5.752 -8.596 16.213 1.00 88.00 189 ASP A CA 1
ATOM 1472 C C . ASP A 1 189 ? -5.780 -7.160 15.668 1.00 88.00 189 ASP A C 1
ATOM 1474 O O . ASP A 1 189 ? -6.491 -6.288 16.182 1.00 88.00 189 ASP A O 1
ATOM 1478 N N . ILE A 1 190 ? -5.054 -6.934 14.572 1.00 90.12 190 ILE A N 1
ATOM 1479 C CA . ILE A 1 190 ? -5.113 -5.698 13.791 1.00 90.12 190 ILE A CA 1
ATOM 1480 C C . ILE A 1 190 ? -5.405 -6.022 12.325 1.00 90.12 190 ILE A C 1
ATOM 1482 O O . ILE A 1 190 ? -4.937 -7.018 11.781 1.00 90.12 190 ILE A O 1
ATOM 1486 N N . LEU A 1 191 ? -6.158 -5.150 11.665 1.00 90.50 191 LEU A N 1
ATOM 1487 C CA . LEU A 1 191 ? -6.327 -5.133 10.220 1.00 90.50 191 LEU A CA 1
ATOM 1488 C C . LEU A 1 191 ? -5.447 -4.025 9.656 1.00 90.50 191 LEU A C 1
ATOM 1490 O O . LEU A 1 191 ? -5.552 -2.873 10.073 1.00 90.50 191 LEU A O 1
ATOM 1494 N N . VAL A 1 192 ? -4.615 -4.368 8.680 1.00 91.06 192 VAL A N 1
ATOM 1495 C CA . VAL A 1 192 ? -3.728 -3.421 8.009 1.00 91.06 192 VAL A CA 1
ATOM 1496 C C . VAL A 1 192 ? -4.095 -3.350 6.536 1.00 91.06 192 VAL A C 1
ATOM 1498 O O . VAL A 1 192 ? -4.082 -4.363 5.839 1.00 91.06 192 VAL A O 1
ATOM 1501 N N . VAL A 1 193 ? -4.380 -2.145 6.050 1.00 92.88 193 VAL A N 1
ATOM 1502 C CA . VAL A 1 193 ? -4.509 -1.860 4.620 1.00 92.88 193 VAL A CA 1
ATOM 1503 C C . VAL A 1 193 ? -3.387 -0.917 4.216 1.00 92.88 193 VAL A C 1
ATOM 1505 O O . VAL A 1 193 ? -3.284 0.187 4.741 1.00 92.88 193 VAL A O 1
ATOM 1508 N N . ALA A 1 194 ? -2.538 -1.355 3.293 1.00 95.25 194 ALA A N 1
ATOM 1509 C CA . ALA A 1 194 ? -1.429 -0.572 2.763 1.00 95.25 194 ALA A CA 1
ATOM 1510 C C . ALA A 1 194 ? -1.630 -0.334 1.267 1.00 95.25 194 ALA A C 1
ATOM 1512 O O . ALA A 1 194 ? -2.182 -1.191 0.574 1.00 95.25 194 ALA A O 1
ATOM 1513 N N . GLY A 1 195 ? -1.140 0.790 0.749 1.00 96.31 195 GLY A N 1
ATOM 1514 C CA . GLY A 1 195 ? -1.174 1.037 -0.689 1.00 96.31 195 GLY A CA 1
ATOM 1515 C C . GLY A 1 195 ? -0.277 2.180 -1.152 1.00 96.31 195 GLY A C 1
ATOM 1516 O O . GLY A 1 195 ? 0.148 3.011 -0.349 1.00 96.31 195 GLY A O 1
ATOM 1517 N N . PRO A 1 196 ? 0.042 2.230 -2.455 1.00 96.88 196 PRO A N 1
ATOM 1518 C CA . PRO A 1 196 ? 0.687 3.385 -3.060 1.00 96.88 196 PRO A CA 1
ATOM 1519 C C . PRO A 1 196 ? -0.317 4.527 -3.270 1.00 96.88 196 PRO A C 1
ATOM 1521 O O . PRO A 1 196 ? -1.495 4.294 -3.544 1.00 96.88 196 PRO A O 1
ATOM 1524 N N . ALA A 1 197 ? 0.171 5.762 -3.223 1.00 96.81 197 ALA A N 1
ATOM 1525 C CA . ALA A 1 197 ? -0.563 6.947 -3.650 1.00 96.81 197 ALA A CA 1
ATOM 1526 C C . ALA A 1 197 ? 0.274 7.786 -4.627 1.00 96.81 197 ALA A C 1
ATOM 1528 O O . ALA A 1 197 ? 1.509 7.846 -4.545 1.00 96.81 197 ALA A O 1
ATOM 1529 N N . PHE A 1 198 ? -0.421 8.424 -5.567 1.00 96.38 198 PHE A N 1
ATOM 1530 C CA . PHE A 1 198 ? 0.168 9.245 -6.617 1.00 96.38 198 PHE A CA 1
ATOM 1531 C C . PHE A 1 198 ? -0.471 10.630 -6.571 1.00 96.38 198 PHE A C 1
ATOM 1533 O O . PHE A 1 198 ? -1.649 10.785 -6.870 1.00 96.38 198 PHE A O 1
ATOM 1540 N N . ASP A 1 199 ? 0.342 11.594 -6.162 1.00 95.50 199 ASP A N 1
ATOM 1541 C CA . ASP A 1 199 ? 0.021 13.018 -6.049 1.00 95.50 199 ASP A CA 1
ATOM 1542 C C . ASP A 1 199 ? 1.253 13.810 -6.511 1.00 95.50 199 ASP A C 1
ATOM 1544 O O . ASP A 1 199 ? 2.098 14.259 -5.728 1.00 95.50 199 ASP A O 1
ATOM 1548 N N . THR A 1 200 ? 1.455 13.829 -7.823 1.00 92.44 200 THR A N 1
ATOM 1549 C CA . THR A 1 200 ? 2.598 14.472 -8.482 1.00 92.44 200 THR A CA 1
ATOM 1550 C C . THR A 1 200 ? 2.430 15.986 -8.553 1.00 92.44 200 THR A C 1
ATOM 1552 O O . THR A 1 200 ? 3.427 16.713 -8.626 1.00 92.44 200 THR A O 1
ATOM 1555 N N . ASN A 1 201 ? 1.187 16.469 -8.517 1.00 90.88 201 ASN A N 1
ATOM 1556 C CA . ASN A 1 201 ? 0.848 17.887 -8.580 1.00 90.88 201 ASN A CA 1
ATOM 1557 C C . ASN A 1 201 ? 0.741 18.547 -7.180 1.00 90.88 201 ASN A C 1
ATOM 1559 O O . ASN A 1 201 ? 0.770 19.779 -7.102 1.00 90.88 201 ASN A O 1
ATOM 1563 N N . ARG A 1 202 ? 0.740 17.741 -6.105 1.00 91.69 202 ARG A N 1
ATOM 1564 C CA . ARG A 1 202 ? 0.701 18.133 -4.685 1.00 91.69 202 ARG A CA 1
ATOM 1565 C C . ARG A 1 202 ? -0.600 18.822 -4.279 1.00 91.69 202 ARG A C 1
ATOM 1567 O O . ARG A 1 202 ? -0.570 19.762 -3.478 1.00 91.69 202 ARG A O 1
ATOM 1574 N N . ASP A 1 203 ? -1.724 18.401 -4.848 1.00 90.81 203 ASP A N 1
ATOM 1575 C CA . ASP A 1 203 ? -3.053 18.924 -4.512 1.00 90.81 203 ASP A CA 1
ATOM 1576 C C . ASP A 1 203 ? -3.794 18.083 -3.452 1.00 90.81 203 ASP A C 1
ATOM 1578 O O . ASP A 1 203 ? -4.901 18.446 -3.030 1.00 90.81 203 ASP A O 1
ATOM 1582 N N . GLY A 1 204 ? -3.165 16.998 -2.979 1.00 88.06 204 GLY A N 1
ATOM 1583 C CA . GLY A 1 204 ? -3.719 16.090 -1.980 1.00 88.06 204 GLY A CA 1
ATOM 1584 C C . GLY A 1 204 ? -4.842 15.208 -2.518 1.00 88.06 204 GLY A C 1
ATOM 1585 O O . GLY A 1 204 ? -5.606 14.656 -1.726 1.00 88.06 204 GLY A O 1
ATOM 1586 N N . THR A 1 205 ? -4.994 15.106 -3.839 1.00 90.69 205 THR A N 1
ATOM 1587 C CA . THR A 1 205 ? -5.956 14.226 -4.503 1.00 90.69 205 THR A CA 1
ATOM 1588 C C . THR A 1 205 ? -5.243 13.212 -5.384 1.00 90.69 205 THR A C 1
ATOM 1590 O O . THR A 1 205 ? -4.111 13.409 -5.817 1.00 90.69 205 THR A O 1
ATOM 1593 N N . ARG A 1 206 ? -5.907 12.082 -5.624 1.00 93.69 206 ARG A N 1
ATOM 1594 C CA . ARG A 1 206 ? -5.397 11.053 -6.525 1.00 93.69 206 ARG A CA 1
ATOM 1595 C C . ARG A 1 206 ? -5.200 11.613 -7.937 1.00 93.69 206 ARG A C 1
ATOM 1597 O O . ARG A 1 206 ? -6.162 12.037 -8.579 1.00 93.69 206 ARG A O 1
ATOM 1604 N N . ASP A 1 207 ? -3.991 11.464 -8.466 1.00 91.94 207 ASP A N 1
ATOM 1605 C CA . ASP A 1 207 ? -3.696 11.750 -9.868 1.00 91.94 207 ASP A CA 1
ATOM 1606 C C . ASP A 1 207 ? -4.492 10.848 -10.831 1.00 91.94 207 ASP A C 1
ATOM 1608 O O . ASP A 1 207 ? -4.696 9.644 -10.614 1.00 91.94 207 ASP A O 1
ATOM 1612 N N . SER A 1 208 ? -4.878 11.416 -11.976 1.00 91.75 208 SER A N 1
ATOM 1613 C CA . SER A 1 208 ? -5.405 10.630 -13.091 1.00 91.75 208 SER A CA 1
ATOM 1614 C C . SER A 1 208 ? -4.321 9.714 -13.677 1.00 91.75 208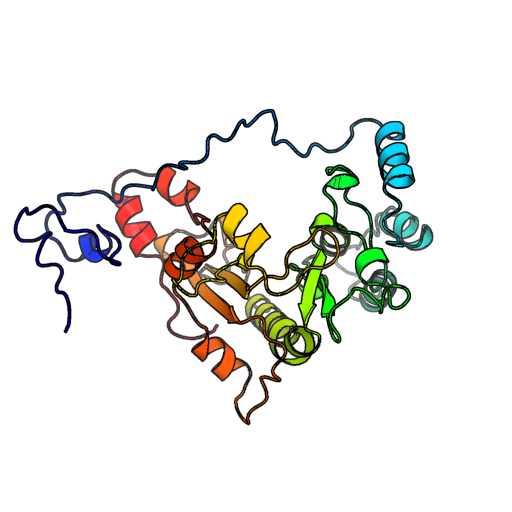 SER A C 1
ATOM 1616 O O . SER A 1 208 ? -3.128 9.996 -13.582 1.00 91.75 208 SER A O 1
ATOM 1618 N N . TYR A 1 209 ? -4.710 8.636 -14.371 1.00 89.19 209 TYR A N 1
ATOM 1619 C CA . TYR A 1 209 ? -3.730 7.780 -15.062 1.00 89.19 209 TYR A CA 1
ATOM 1620 C C . TYR A 1 209 ? -2.856 8.573 -16.050 1.00 89.19 209 TYR A C 1
ATOM 1622 O O . TYR A 1 209 ? -1.672 8.286 -16.204 1.00 89.19 209 TYR A O 1
ATOM 1630 N N . GLN A 1 210 ? -3.432 9.590 -16.698 1.00 90.56 210 GLN A N 1
ATOM 1631 C CA . GLN A 1 210 ? -2.706 10.475 -17.607 1.00 90.56 210 GLN A CA 1
ATOM 1632 C C . GLN A 1 210 ? -1.680 11.315 -16.843 1.00 90.56 210 GLN A C 1
ATOM 1634 O O . GLN A 1 210 ? -0.527 11.381 -17.257 1.00 90.56 210 GLN A O 1
ATOM 1639 N N . ASP A 1 211 ? -2.064 11.909 -15.712 1.00 90.94 211 ASP A N 1
ATOM 1640 C CA . ASP A 1 211 ? -1.139 12.687 -14.886 1.00 90.94 211 ASP A CA 1
ATOM 1641 C C . ASP A 1 211 ? 0.008 11.824 -14.363 1.00 90.94 211 ASP A C 1
ATOM 1643 O O . ASP A 1 211 ? 1.158 12.229 -14.506 1.00 90.94 211 ASP A O 1
ATOM 1647 N N . ILE A 1 212 ? -0.265 10.604 -13.892 1.00 92.81 212 ILE A N 1
ATOM 1648 C CA . ILE A 1 212 ? 0.777 9.634 -13.519 1.00 92.81 212 ILE A CA 1
ATOM 1649 C C . ILE A 1 212 ? 1.703 9.383 -14.719 1.00 92.81 212 ILE A C 1
ATOM 1651 O O . ILE A 1 212 ? 2.910 9.604 -14.629 1.00 92.81 212 ILE A O 1
ATOM 1655 N N . ALA A 1 213 ? 1.144 9.016 -15.878 1.00 88.94 213 ALA A N 1
ATOM 1656 C CA . ALA A 1 213 ? 1.906 8.741 -17.098 1.00 88.94 213 ALA A CA 1
ATOM 1657 C C . ALA A 1 213 ? 2.824 9.906 -17.526 1.00 88.94 213 ALA A C 1
ATOM 1659 O O . ALA A 1 213 ? 3.937 9.667 -17.996 1.00 88.94 213 ALA A O 1
ATOM 1660 N N . PHE A 1 214 ? 2.382 11.158 -17.361 1.00 88.06 214 PHE A N 1
ATOM 1661 C CA . PHE A 1 214 ? 3.121 12.346 -17.805 1.00 88.06 214 PHE A CA 1
ATOM 1662 C C . PHE A 1 214 ? 4.014 12.987 -16.735 1.00 88.06 214 PHE A C 1
ATOM 1664 O O . PHE A 1 214 ? 4.976 13.672 -17.092 1.00 88.06 214 PHE A O 1
ATOM 1671 N N . ARG A 1 215 ? 3.695 12.828 -15.447 1.00 87.25 215 ARG A N 1
ATOM 1672 C CA . ARG A 1 215 ? 4.303 13.593 -14.342 1.00 87.25 215 ARG A CA 1
ATOM 1673 C C . ARG A 1 215 ? 5.044 12.735 -13.328 1.00 87.25 215 ARG A C 1
ATOM 1675 O O . ARG A 1 215 ? 5.765 13.301 -12.504 1.00 87.25 215 ARG A O 1
ATOM 1682 N N . SER A 1 216 ? 4.900 11.407 -13.361 1.00 86.19 216 SER A N 1
ATOM 1683 C CA . SER A 1 216 ? 5.674 10.528 -12.484 1.00 86.19 216 SER A CA 1
ATOM 1684 C C . SER A 1 216 ? 7.166 10.816 -12.627 1.00 86.19 216 SER A C 1
ATOM 1686 O O . SER A 1 216 ? 7.729 10.806 -13.720 1.00 86.19 216 SER A O 1
ATOM 1688 N N . TYR A 1 217 ? 7.806 11.071 -11.489 1.00 82.62 217 TYR A N 1
ATOM 1689 C CA . TYR A 1 217 ? 9.209 11.474 -11.417 1.00 82.62 217 TYR A CA 1
ATOM 1690 C C . TYR A 1 217 ? 10.177 10.329 -11.742 1.00 82.62 217 TYR A C 1
ATOM 1692 O O . TYR A 1 217 ? 11.343 10.573 -12.049 1.00 82.62 217 TYR A O 1
ATOM 1700 N N . ALA A 1 218 ? 9.712 9.084 -11.636 1.00 85.75 218 ALA A N 1
ATOM 1701 C CA . ALA A 1 218 ? 10.485 7.884 -11.897 1.00 85.75 218 ALA A CA 1
ATOM 1702 C C . ALA A 1 218 ? 9.571 6.711 -12.276 1.00 85.75 218 ALA A C 1
ATOM 1704 O O . ALA A 1 218 ? 8.395 6.670 -11.903 1.00 85.75 218 ALA A O 1
ATOM 1705 N N . TRP A 1 219 ? 10.155 5.747 -12.988 1.00 88.81 219 TRP A N 1
ATOM 1706 C CA . TRP A 1 219 ? 9.518 4.512 -13.434 1.00 88.81 219 TRP A CA 1
ATOM 1707 C C . TRP A 1 219 ? 10.481 3.342 -13.255 1.00 88.81 219 TRP A C 1
ATOM 1709 O O . TRP A 1 219 ? 11.687 3.492 -13.454 1.00 88.81 219 TRP A O 1
ATOM 1719 N N . VAL A 1 220 ? 9.937 2.176 -12.918 1.00 87.88 220 VAL A N 1
ATOM 1720 C CA . VAL A 1 220 ? 10.627 0.890 -13.028 1.00 87.88 220 VAL A CA 1
ATOM 1721 C C . VAL A 1 220 ? 9.960 0.118 -14.154 1.00 87.88 220 VAL A C 1
ATOM 1723 O O . VAL A 1 220 ? 8.881 -0.442 -13.977 1.00 87.88 220 VAL A O 1
ATOM 1726 N N . GLU A 1 221 ? 10.572 0.153 -15.338 1.00 85.62 221 GLU A N 1
ATOM 1727 C CA . GLU A 1 221 ? 9.967 -0.317 -16.590 1.00 85.62 221 GLU A CA 1
ATOM 1728 C C . GLU A 1 221 ? 8.564 0.280 -16.820 1.00 85.62 221 GLU A C 1
ATOM 1730 O O . GLU A 1 221 ? 8.447 1.434 -17.224 1.00 85.62 221 GLU A O 1
ATOM 1735 N N . LYS A 1 222 ? 7.500 -0.495 -16.567 1.00 84.38 222 LYS A N 1
ATOM 1736 C CA . LYS A 1 222 ? 6.093 -0.091 -16.736 1.00 84.38 222 LYS A CA 1
ATOM 1737 C C . LYS A 1 222 ? 5.418 0.328 -15.427 1.00 84.38 222 LYS A C 1
ATOM 1739 O O . LYS A 1 222 ? 4.251 0.713 -15.443 1.00 84.38 222 LYS A O 1
ATOM 1744 N N . THR A 1 223 ? 6.125 0.239 -14.305 1.00 89.31 223 THR A N 1
ATOM 1745 C CA . THR A 1 223 ? 5.584 0.511 -12.974 1.00 89.31 223 THR A CA 1
ATOM 1746 C C . THR A 1 223 ? 5.941 1.937 -12.557 1.00 89.31 223 THR A C 1
ATOM 1748 O O . THR A 1 223 ? 7.130 2.239 -12.405 1.00 89.31 223 THR 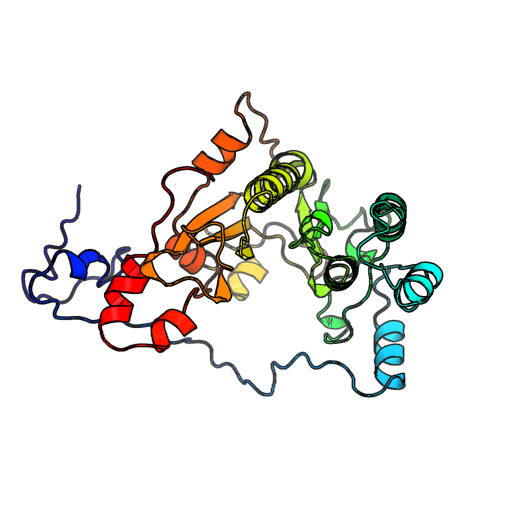A O 1
ATOM 1751 N N . PRO A 1 224 ? 4.957 2.832 -12.364 1.00 91.88 224 PRO A N 1
ATOM 1752 C CA . PRO A 1 224 ? 5.230 4.178 -11.880 1.00 91.88 224 PRO A CA 1
ATOM 1753 C C . PRO A 1 224 ? 5.699 4.124 -10.428 1.00 91.88 224 PRO A C 1
ATOM 1755 O O . PRO A 1 224 ? 5.222 3.311 -9.634 1.00 91.88 224 PRO A O 1
ATOM 1758 N N . VAL A 1 225 ? 6.620 5.011 -10.064 1.00 93.25 225 VAL A N 1
ATOM 1759 C CA . VAL A 1 225 ? 7.087 5.110 -8.679 1.00 93.25 225 VAL A CA 1
ATOM 1760 C C . VAL A 1 225 ? 6.113 5.991 -7.874 1.00 93.25 225 VAL A C 1
ATOM 1762 O O . VAL A 1 225 ? 5.897 7.143 -8.265 1.00 93.25 225 VAL A O 1
ATOM 1765 N N . PRO A 1 226 ? 5.518 5.494 -6.768 1.00 96.25 226 PRO A N 1
ATOM 1766 C CA . PRO A 1 226 ? 4.565 6.255 -5.951 1.00 96.25 226 PRO A CA 1
ATOM 1767 C C . PRO A 1 226 ? 5.172 7.516 -5.343 1.00 96.25 226 PRO A C 1
ATOM 1769 O O . PRO A 1 226 ? 6.359 7.530 -5.004 1.00 96.25 226 PRO A O 1
ATOM 1772 N N . THR A 1 227 ? 4.373 8.572 -5.167 1.00 95.88 227 THR A N 1
ATOM 1773 C CA . THR A 1 227 ? 4.816 9.765 -4.416 1.00 95.88 227 THR A CA 1
ATOM 1774 C C . THR A 1 227 ? 4.697 9.551 -2.913 1.00 95.88 227 THR A C 1
ATOM 1776 O O . THR A 1 227 ? 5.500 10.096 -2.158 1.00 95.88 227 THR A O 1
ATOM 1779 N N . HIS A 1 228 ? 3.743 8.721 -2.487 1.00 96.94 228 HIS A N 1
ATOM 1780 C CA . HIS A 1 228 ? 3.527 8.353 -1.095 1.00 96.94 228 HIS A CA 1
ATOM 1781 C C . HIS A 1 228 ? 3.148 6.874 -0.980 1.00 96.94 228 HIS A C 1
ATOM 1783 O O . HIS A 1 228 ? 2.681 6.257 -1.941 1.00 96.94 228 HIS A O 1
ATOM 1789 N N . TYR A 1 229 ? 3.305 6.330 0.221 1.00 97.75 229 TYR A N 1
ATOM 1790 C CA . TYR A 1 229 ? 2.661 5.089 0.638 1.00 97.75 229 TYR A CA 1
ATOM 1791 C C . TYR A 1 229 ? 1.747 5.390 1.816 1.00 97.75 229 TYR A C 1
ATOM 1793 O O . TYR A 1 229 ? 2.146 6.100 2.739 1.00 97.75 229 TYR A O 1
ATOM 1801 N N . TYR A 1 230 ? 0.530 4.859 1.783 1.00 96.25 230 TYR A N 1
ATOM 1802 C CA . TYR A 1 230 ? -0.415 4.994 2.878 1.00 96.25 230 TYR A CA 1
ATOM 1803 C C . TYR A 1 230 ? -0.567 3.689 3.648 1.00 96.25 230 TYR A C 1
ATOM 1805 O O . TYR A 1 230 ? -0.340 2.594 3.123 1.00 96.25 230 TYR A O 1
ATOM 1813 N N . LEU A 1 231 ? -1.004 3.834 4.893 1.00 94.62 231 LEU A N 1
ATOM 1814 C CA . LEU A 1 231 ? -1.380 2.741 5.770 1.00 94.62 231 LEU A CA 1
ATOM 1815 C C . LEU A 1 231 ? -2.651 3.126 6.525 1.00 94.62 231 LEU A C 1
ATOM 1817 O O . LEU A 1 231 ? -2.731 4.234 7.045 1.00 94.62 231 LEU A O 1
ATOM 1821 N N . VAL A 1 232 ? -3.607 2.211 6.628 1.00 93.00 232 VAL A N 1
ATOM 1822 C CA . VAL A 1 232 ? -4.758 2.303 7.529 1.00 93.00 232 VAL A CA 1
ATOM 1823 C C . VAL A 1 232 ? -4.721 1.079 8.430 1.00 93.00 232 VAL A C 1
ATOM 1825 O O . VAL A 1 232 ? -4.806 -0.053 7.952 1.00 93.00 232 VAL A O 1
ATOM 1828 N N . VAL A 1 233 ? -4.566 1.303 9.730 1.00 92.19 233 VAL A N 1
ATOM 1829 C CA . VAL A 1 233 ? -4.557 0.257 10.751 1.00 92.19 233 VAL A CA 1
ATOM 1830 C C . VAL A 1 233 ? -5.846 0.361 11.540 1.00 92.19 233 VAL A C 1
ATOM 1832 O O . VAL A 1 233 ? -6.186 1.428 12.045 1.00 92.19 233 VAL A O 1
ATOM 1835 N N . THR A 1 234 ? -6.561 -0.750 11.637 1.00 90.88 234 THR A N 1
ATOM 1836 C CA . THR A 1 234 ? -7.825 -0.857 12.363 1.00 90.88 234 THR A CA 1
ATOM 1837 C C . THR A 1 234 ? -7.704 -1.942 13.416 1.00 90.88 234 THR A C 1
ATOM 1839 O O . THR A 1 234 ? -7.159 -3.009 13.141 1.00 90.88 234 THR A O 1
ATOM 1842 N N . ARG A 1 235 ? -8.227 -1.696 14.612 1.00 89.81 235 ARG A N 1
ATOM 1843 C CA . ARG A 1 235 ? -8.288 -2.689 15.689 1.00 89.81 235 ARG A CA 1
ATOM 1844 C C . ARG A 1 235 ? -9.583 -2.548 16.477 1.00 89.81 235 ARG A C 1
ATOM 1846 O O . ARG A 1 235 ? -10.246 -1.517 16.389 1.00 89.81 235 ARG A O 1
ATOM 1853 N N . CYS A 1 236 ? -9.910 -3.562 17.268 1.00 89.31 236 CYS A N 1
ATOM 1854 C CA . CYS A 1 236 ? -10.999 -3.467 18.232 1.00 89.31 236 CYS A CA 1
ATOM 1855 C C . CYS A 1 236 ? -10.501 -2.895 19.567 1.00 89.31 236 CYS A C 1
ATOM 1857 O O . CYS A 1 236 ? -9.378 -3.190 19.997 1.00 89.31 236 CYS A O 1
ATOM 1859 N N . GLN A 1 237 ? -11.337 -2.095 20.232 1.00 87.62 237 GLN A N 1
ATOM 1860 C CA . GLN A 1 237 ? -11.066 -1.607 21.583 1.00 87.62 237 GLN A CA 1
ATOM 1861 C C . GLN A 1 237 ? -10.952 -2.779 22.578 1.00 87.62 237 GLN A C 1
ATOM 1863 O O . GLN A 1 237 ? -10.057 -2.787 23.431 1.00 87.62 237 GLN A O 1
ATOM 1868 N N . ASP A 1 238 ? -11.809 -3.797 22.433 1.00 87.94 238 ASP A N 1
ATOM 1869 C CA . ASP A 1 238 ? -11.684 -5.071 23.144 1.00 87.94 238 ASP A CA 1
ATOM 1870 C C . ASP A 1 238 ? -10.602 -5.946 22.492 1.00 87.94 238 ASP A C 1
ATOM 1872 O O . ASP A 1 238 ? -10.765 -6.456 21.385 1.00 87.94 238 ASP A O 1
ATOM 1876 N N . ALA A 1 239 ? -9.492 -6.155 23.208 1.00 86.19 239 ALA A N 1
ATOM 1877 C CA . ALA A 1 239 ? -8.362 -6.962 22.742 1.00 86.19 239 ALA A CA 1
ATOM 1878 C C . ALA A 1 239 ? -8.714 -8.443 22.503 1.00 86.19 239 ALA A C 1
ATOM 1880 O O . ALA A 1 239 ? -7.962 -9.150 21.837 1.00 86.19 239 ALA A O 1
ATOM 1881 N N . THR A 1 240 ? -9.829 -8.931 23.057 1.00 86.50 240 THR A N 1
ATOM 1882 C CA . THR A 1 240 ? -10.262 -10.329 22.910 1.00 86.50 240 THR A CA 1
ATOM 1883 C C . THR A 1 240 ? -11.059 -10.586 21.631 1.00 86.50 240 THR A C 1
ATOM 1885 O O . THR A 1 240 ? -11.310 -11.744 21.288 1.00 86.50 240 THR A O 1
ATOM 1888 N N . GLN A 1 241 ? -11.451 -9.528 20.918 1.00 87.00 241 GLN A N 1
ATOM 1889 C CA . GLN A 1 241 ? -12.309 -9.608 19.746 1.00 87.00 241 GLN A CA 1
ATOM 1890 C C . GLN A 1 241 ? -11.525 -9.352 18.458 1.00 87.00 241 GLN A C 1
ATOM 1892 O O . GLN A 1 241 ? -10.805 -8.365 18.325 1.00 87.00 241 GLN A O 1
ATOM 1897 N N . SER A 1 242 ? -11.719 -10.224 17.465 1.00 86.38 242 SER A N 1
ATOM 1898 C CA . SER A 1 242 ? -11.160 -10.000 16.129 1.00 86.38 242 SER A CA 1
ATOM 1899 C C . SER A 1 242 ? -11.796 -8.773 15.468 1.00 86.38 242 SER A C 1
ATOM 1901 O O . SER A 1 242 ? -12.997 -8.531 15.629 1.00 86.38 242 SER A O 1
ATOM 1903 N N . VAL A 1 243 ? -11.033 -8.063 14.632 1.00 86.56 243 VAL A N 1
ATOM 1904 C CA . VAL A 1 243 ? -11.512 -6.870 13.905 1.00 86.56 243 VAL A CA 1
ATOM 1905 C C . VAL A 1 243 ? -12.767 -7.161 13.074 1.00 86.56 243 VAL A C 1
ATOM 1907 O O . VAL A 1 243 ? -13.661 -6.328 12.994 1.00 86.56 243 VAL A O 1
ATOM 1910 N N . SER A 1 244 ? -12.874 -8.368 12.509 1.00 83.69 244 SER A N 1
ATOM 1911 C CA . SER A 1 244 ? -14.015 -8.782 11.678 1.00 83.69 244 SER A CA 1
ATOM 1912 C C . SER A 1 244 ? -15.345 -8.898 12.430 1.00 83.69 244 SER A C 1
ATOM 1914 O O . SER A 1 244 ? -16.406 -8.822 11.815 1.00 83.69 244 SER A O 1
ATOM 1916 N N . LEU A 1 245 ? -15.289 -9.099 13.748 1.00 85.31 245 LEU A N 1
ATOM 1917 C CA . LEU A 1 245 ? -16.461 -9.257 14.606 1.00 85.31 245 LEU A CA 1
ATOM 1918 C C . LEU A 1 245 ? -16.700 -8.032 15.490 1.00 85.31 245 LEU A C 1
ATOM 1920 O O . LEU A 1 245 ? -17.687 -8.026 16.219 1.00 85.31 245 LEU A O 1
ATOM 1924 N N . CYS A 1 246 ? -15.797 -7.050 15.479 1.00 85.94 246 CYS A N 1
ATOM 1925 C CA . CYS A 1 246 ? -15.845 -5.892 16.361 1.00 85.94 246 CYS A CA 1
ATOM 1926 C C . CYS A 1 246 ? -17.048 -4.991 16.028 1.00 85.94 246 CYS A C 1
ATOM 1928 O O . CYS A 1 246 ? -17.253 -4.679 14.849 1.00 85.94 246 CYS A O 1
ATOM 1930 N N . PRO A 1 247 ? -17.838 -4.557 17.028 1.00 83.81 247 PRO A N 1
ATOM 1931 C CA . PRO A 1 247 ? -18.856 -3.532 16.830 1.00 83.81 247 PRO A CA 1
ATOM 1932 C C . PRO A 1 247 ? -18.232 -2.248 16.279 1.00 83.81 247 PRO A C 1
ATOM 1934 O O . PRO A 1 247 ? -17.108 -1.896 16.636 1.00 83.81 247 PRO A O 1
ATOM 1937 N N . VAL A 1 248 ? -18.948 -1.536 15.408 1.00 77.62 248 VAL A N 1
ATOM 1938 C CA . VAL A 1 248 ? -18.388 -0.366 14.708 1.00 77.62 248 VAL A CA 1
ATOM 1939 C C . VAL A 1 248 ? -18.006 0.744 15.692 1.00 77.62 248 VAL A C 1
ATOM 1941 O O . VAL A 1 248 ? -16.987 1.403 15.513 1.00 77.62 248 VAL A O 1
ATOM 1944 N N . GLU A 1 249 ? -18.782 0.907 16.762 1.00 77.56 249 GLU A N 1
ATOM 1945 C CA . GLU A 1 249 ? -18.546 1.858 17.852 1.00 77.56 249 GLU A CA 1
ATOM 1946 C C . GLU A 1 249 ? -17.259 1.603 18.660 1.00 77.56 249 GLU A C 1
ATOM 1948 O O . GLU A 1 249 ? -16.733 2.529 19.293 1.00 77.56 249 GLU A O 1
ATOM 1953 N N . ASP A 1 250 ? -16.749 0.371 18.607 1.00 84.38 250 ASP A N 1
ATOM 1954 C CA . ASP A 1 250 ? -15.545 -0.081 19.304 1.00 84.38 250 ASP A CA 1
ATOM 1955 C C . ASP A 1 250 ? -14.341 -0.205 18.351 1.00 84.38 250 ASP A C 1
ATOM 1957 O O . ASP A 1 250 ? -13.243 -0.574 18.781 1.00 84.38 250 ASP A O 1
ATOM 1961 N N . LEU A 1 251 ? -14.512 0.114 17.061 1.00 85.88 251 LEU A N 1
ATOM 1962 C CA . LEU A 1 251 ? -13.413 0.162 16.101 1.00 85.88 251 LEU A CA 1
ATOM 1963 C C . LEU A 1 251 ? -12.569 1.425 16.305 1.00 85.88 251 LEU A C 1
ATOM 1965 O O . LEU A 1 251 ? -13.047 2.560 16.231 1.00 85.88 251 LEU A O 1
ATOM 1969 N N . GLU A 1 252 ? -11.269 1.218 16.481 1.00 88.69 252 GLU A N 1
ATOM 1970 C CA . GLU A 1 252 ? -10.264 2.276 16.503 1.00 88.69 252 GLU A CA 1
ATOM 1971 C C . GLU A 1 252 ? -9.434 2.220 15.225 1.00 88.69 252 GLU A C 1
ATOM 1973 O O . GLU A 1 252 ? -8.993 1.147 14.801 1.00 88.69 252 GLU A O 1
ATOM 1978 N N . THR A 1 253 ? -9.176 3.387 14.633 1.00 88.81 253 THR A N 1
ATOM 1979 C CA . THR A 1 253 ? -8.356 3.495 13.423 1.00 88.81 253 THR A CA 1
ATOM 1980 C C . THR A 1 253 ? -7.224 4.492 13.586 1.00 88.81 253 THR A C 1
ATOM 1982 O O . THR A 1 253 ? -7.353 5.523 14.246 1.00 88.81 253 THR A O 1
ATOM 1985 N N . VAL A 1 254 ? -6.100 4.200 12.944 1.00 91.25 254 VAL A N 1
ATOM 1986 C CA . VAL A 1 254 ? -5.032 5.167 12.705 1.00 91.25 254 VAL A CA 1
ATOM 1987 C C . VAL A 1 254 ? -4.590 5.050 11.256 1.00 91.25 254 VAL A C 1
ATOM 1989 O O . VAL A 1 254 ? -4.492 3.948 10.715 1.00 91.25 254 VAL A O 1
ATOM 1992 N N . ALA A 1 255 ? -4.353 6.187 10.610 1.00 92.81 255 ALA A N 1
ATOM 1993 C CA . ALA A 1 255 ? -3.907 6.233 9.231 1.00 92.81 255 ALA A CA 1
ATOM 1994 C C . ALA A 1 255 ? -2.629 7.060 9.094 1.00 92.81 255 ALA A C 1
ATOM 1996 O O . ALA A 1 255 ? -2.383 7.986 9.869 1.00 92.81 255 ALA A O 1
ATOM 1997 N N . TYR A 1 256 ? -1.818 6.717 8.099 1.00 93.88 256 TYR A N 1
ATOM 1998 C CA . TYR A 1 256 ? -0.550 7.371 7.801 1.00 93.88 256 TYR A CA 1
ATOM 1999 C C . TYR A 1 256 ? -0.408 7.590 6.298 1.00 93.88 256 TYR A C 1
ATOM 2001 O O . TYR A 1 256 ? -0.824 6.738 5.510 1.00 93.88 256 TYR A O 1
ATOM 2009 N N . ILE A 1 257 ? 0.220 8.700 5.905 1.00 95.62 257 ILE A N 1
ATOM 2010 C CA . ILE A 1 257 ? 0.611 8.990 4.519 1.00 95.62 257 ILE A CA 1
ATOM 2011 C C . ILE A 1 257 ? 2.098 9.346 4.521 1.00 95.62 257 ILE A C 1
ATOM 2013 O O . ILE A 1 257 ? 2.490 10.478 4.805 1.00 95.62 257 ILE A O 1
ATOM 2017 N N . PHE A 1 258 ? 2.946 8.366 4.216 1.00 94.75 258 PHE A N 1
ATOM 2018 C CA . PHE A 1 258 ? 4.393 8.535 4.237 1.00 94.75 258 PHE A CA 1
ATOM 2019 C C . PHE A 1 258 ? 4.916 9.043 2.892 1.00 94.75 258 PHE A C 1
ATOM 2021 O O . PHE A 1 258 ? 4.648 8.416 1.863 1.00 94.75 258 PHE A O 1
ATOM 2028 N N . PRO A 1 259 ? 5.700 10.135 2.869 1.00 94.06 259 PRO A N 1
ATOM 2029 C CA . PRO A 1 259 ? 6.304 10.632 1.646 1.00 94.06 259 PRO A CA 1
ATOM 2030 C C . PRO A 1 259 ? 7.392 9.671 1.182 1.00 94.06 259 PRO A C 1
ATOM 2032 O O . PRO A 1 259 ? 8.308 9.318 1.925 1.00 94.06 259 PRO A O 1
ATOM 2035 N N . HIS A 1 260 ? 7.295 9.255 -0.074 1.00 94.19 260 HIS A N 1
ATOM 2036 C CA . HIS A 1 260 ? 8.228 8.318 -0.669 1.00 94.19 260 HIS A CA 1
ATOM 2037 C C . HIS A 1 260 ? 9.394 9.080 -1.315 1.00 94.19 260 HIS A C 1
ATOM 2039 O O . HIS A 1 260 ? 9.382 9.399 -2.506 1.00 94.19 260 HIS A O 1
ATOM 2045 N N . THR A 1 261 ? 10.403 9.414 -0.508 1.00 87.69 261 THR A N 1
ATOM 2046 C CA . THR A 1 261 ? 11.555 10.229 -0.927 1.00 87.69 261 THR A CA 1
ATOM 2047 C C . THR A 1 261 ? 12.870 9.452 -0.845 1.00 87.69 261 THR A C 1
ATOM 2049 O O . THR A 1 261 ? 12.966 8.415 -0.191 1.00 87.69 261 THR A O 1
ATOM 2052 N N . LYS A 1 262 ? 13.903 9.965 -1.528 1.00 84.19 262 LYS A N 1
ATOM 2053 C CA . LYS A 1 262 ? 15.285 9.474 -1.396 1.00 84.19 262 LYS A CA 1
ATOM 2054 C C . LYS A 1 262 ? 15.981 9.989 -0.140 1.00 84.19 262 LYS A C 1
ATOM 2056 O O . LYS A 1 262 ? 17.024 9.459 0.235 1.00 84.19 262 LYS A O 1
ATOM 2061 N N . GLU A 1 263 ? 15.462 11.059 0.450 1.00 80.19 263 GLU A N 1
ATOM 2062 C CA . GLU A 1 263 ? 16.118 11.753 1.549 1.00 80.19 263 GLU A CA 1
ATOM 2063 C C . GLU A 1 263 ? 16.089 10.870 2.796 1.00 80.19 263 GLU A C 1
ATOM 2065 O O . GLU A 1 263 ? 15.053 10.320 3.159 1.00 80.19 263 GLU A O 1
ATOM 2070 N N . THR A 1 264 ? 17.243 10.713 3.442 1.00 69.94 264 THR A N 1
ATOM 2071 C CA . THR A 1 264 ? 17.329 9.992 4.711 1.00 69.94 264 THR A CA 1
ATOM 2072 C C . THR A 1 264 ? 16.541 10.751 5.763 1.00 69.94 264 THR A C 1
ATOM 2074 O O . THR A 1 264 ? 16.792 11.932 6.007 1.00 69.94 264 THR A O 1
ATOM 2077 N N . ILE A 1 265 ? 15.615 10.057 6.405 1.00 68.31 265 ILE A N 1
ATOM 2078 C CA . ILE A 1 265 ? 14.661 10.658 7.339 1.00 68.31 265 ILE A CA 1
ATOM 2079 C C . ILE A 1 265 ? 15.238 10.765 8.758 1.00 68.31 265 ILE A C 1
ATOM 2081 O O . ILE A 1 265 ? 14.694 11.484 9.594 1.00 68.31 265 ILE A O 1
ATOM 2085 N N . ARG A 1 266 ? 16.384 10.120 9.024 1.00 60.28 266 ARG A N 1
ATOM 2086 C CA . ARG A 1 266 ? 17.112 10.185 10.303 1.00 60.28 266 ARG A CA 1
ATOM 2087 C C . ARG A 1 266 ? 17.774 11.553 10.546 1.00 60.28 266 ARG A C 1
ATOM 2089 O O . ARG A 1 266 ? 18.995 11.662 10.617 1.00 60.28 266 ARG A O 1
ATOM 2096 N N . GLY A 1 267 ? 16.968 12.600 10.715 1.00 54.94 267 GLY A N 1
ATOM 2097 C CA . GLY A 1 267 ? 17.259 13.591 11.754 1.00 54.94 267 GLY A CA 1
ATOM 2098 C C . GLY A 1 267 ? 17.086 12.933 13.130 1.00 54.94 267 GLY A C 1
ATOM 2099 O O . GLY A 1 267 ? 16.521 11.848 13.208 1.00 54.94 267 GLY A O 1
ATOM 2100 N N . ASP A 1 268 ? 17.557 13.546 14.215 1.00 57.09 268 ASP A N 1
ATOM 2101 C CA . ASP A 1 268 ? 17.564 12.994 15.592 1.00 57.09 268 ASP A CA 1
ATOM 2102 C C . ASP A 1 268 ? 16.179 12.591 16.192 1.00 57.09 268 ASP A C 1
ATOM 2104 O O . ASP A 1 268 ? 16.064 12.374 17.398 1.00 57.09 268 ASP A O 1
ATOM 2108 N N . SER A 1 269 ? 15.104 12.502 15.400 1.00 67.88 269 SER A N 1
ATOM 2109 C CA . SER A 1 269 ? 13.751 12.116 15.819 1.00 67.88 269 SER A CA 1
ATOM 2110 C C . SER A 1 269 ? 13.518 10.601 15.766 1.00 67.88 269 SER A C 1
ATOM 2112 O O . SER A 1 269 ? 13.998 9.908 14.868 1.00 67.88 269 SER A O 1
ATOM 2114 N N . SER A 1 270 ? 12.729 10.080 16.709 1.00 80.81 270 SER A N 1
ATOM 2115 C CA . SER A 1 270 ? 12.357 8.660 16.738 1.00 80.81 270 SER A CA 1
ATOM 2116 C C . SER A 1 270 ? 11.390 8.297 15.599 1.00 80.81 270 SER A C 1
ATOM 2118 O O . SER A 1 270 ? 10.683 9.160 15.075 1.00 80.81 270 SER A O 1
ATOM 2120 N N . ILE A 1 271 ? 11.288 7.008 15.242 1.00 82.00 271 ILE A N 1
ATOM 2121 C CA . ILE A 1 271 ? 10.264 6.545 14.285 1.00 82.00 271 ILE A CA 1
ATOM 2122 C C . ILE A 1 271 ? 8.845 6.878 14.756 1.00 82.00 271 ILE A C 1
ATOM 2124 O O . ILE A 1 271 ? 7.988 7.176 13.934 1.00 82.00 271 ILE A O 1
ATOM 2128 N N . GLN A 1 272 ? 8.591 6.885 16.066 1.00 83.81 272 GLN A N 1
ATOM 2129 C CA . GLN A 1 272 ? 7.283 7.255 16.607 1.00 83.81 272 GLN A CA 1
ATOM 2130 C C . GLN A 1 272 ? 6.962 8.724 16.319 1.00 83.81 272 GLN A C 1
ATOM 2132 O O . GLN A 1 272 ? 5.845 9.035 15.917 1.00 83.81 272 GLN A O 1
ATOM 2137 N N . ASP A 1 273 ? 7.941 9.622 16.451 1.00 85.25 273 ASP A N 1
ATOM 2138 C CA . ASP A 1 273 ? 7.759 11.039 16.114 1.00 85.25 273 ASP A CA 1
ATOM 2139 C C . ASP A 1 273 ? 7.555 11.235 14.610 1.00 85.25 273 ASP A C 1
ATOM 2141 O O . ASP A 1 273 ? 6.715 12.036 14.194 1.00 85.25 273 ASP A O 1
ATOM 2145 N N . PHE A 1 274 ? 8.267 10.461 13.786 1.00 85.81 274 PHE A N 1
ATOM 2146 C CA . PHE A 1 274 ? 8.035 10.430 12.345 1.00 85.81 274 PHE A CA 1
ATOM 2147 C C . PHE A 1 274 ? 6.609 9.959 12.021 1.00 85.81 274 PHE A C 1
ATOM 2149 O O . PHE A 1 274 ? 5.881 10.645 11.310 1.00 85.81 274 PHE A O 1
ATOM 2156 N N . MET A 1 275 ? 6.165 8.838 12.595 1.00 86.94 275 MET A N 1
ATOM 2157 C CA . MET A 1 275 ? 4.811 8.315 12.392 1.00 86.94 275 MET A CA 1
ATOM 2158 C C . MET A 1 275 ? 3.740 9.305 12.857 1.00 86.94 275 MET A C 1
ATOM 2160 O O . MET A 1 275 ? 2.778 9.514 12.128 1.00 86.94 275 MET A O 1
ATOM 2164 N N . ARG A 1 276 ? 3.930 9.985 13.997 1.00 86.75 276 ARG A N 1
ATOM 2165 C CA . ARG A 1 276 ? 3.048 11.083 14.440 1.00 86.75 276 ARG A CA 1
ATOM 2166 C C . ARG A 1 276 ? 2.997 12.227 13.433 1.00 86.75 276 ARG A C 1
ATOM 2168 O O . ARG A 1 276 ? 1.928 12.762 13.169 1.00 86.75 276 ARG A O 1
ATOM 2175 N N . THR A 1 277 ? 4.144 12.601 12.871 1.00 88.12 277 THR A N 1
ATOM 2176 C CA . THR A 1 277 ? 4.242 13.706 11.903 1.00 88.12 277 THR A CA 1
ATOM 2177 C C . THR A 1 277 ? 3.456 13.418 10.624 1.00 88.12 277 THR A C 1
ATOM 2179 O O . THR A 1 277 ? 2.864 14.330 10.054 1.00 88.12 277 THR A O 1
ATOM 2182 N N . TYR A 1 278 ? 3.437 12.157 10.191 1.00 91.44 278 TYR A N 1
ATOM 2183 C CA . TYR A 1 278 ? 2.763 11.705 8.968 1.00 91.44 278 TYR A CA 1
ATOM 2184 C C . TYR A 1 278 ? 1.446 10.972 9.228 1.00 91.44 278 TYR A C 1
ATOM 2186 O O . TYR A 1 278 ? 0.920 10.295 8.341 1.00 91.44 278 TYR A O 1
ATOM 2194 N N . GLN A 1 279 ? 0.912 11.105 10.441 1.00 91.56 279 GLN A N 1
ATOM 2195 C CA . GLN A 1 279 ? -0.423 10.645 10.764 1.00 91.56 279 GLN A CA 1
ATOM 2196 C C . GLN A 1 279 ? -1.443 11.483 9.990 1.00 91.56 279 GLN A C 1
ATOM 2198 O O . GLN A 1 279 ? -1.343 12.708 9.916 1.00 91.56 279 GLN A O 1
ATOM 2203 N N . ALA A 1 280 ? -2.427 10.809 9.412 1.00 89.25 280 ALA A N 1
ATOM 2204 C CA . ALA A 1 280 ? -3.464 11.406 8.589 1.00 89.25 280 ALA A CA 1
ATOM 2205 C C . ALA A 1 280 ? -4.839 10.878 9.007 1.00 89.25 280 ALA A C 1
ATOM 2207 O O . ALA A 1 280 ? -4.947 9.912 9.772 1.00 89.25 280 ALA A O 1
ATOM 2208 N N . SER A 1 281 ? -5.901 11.506 8.507 1.00 88.06 281 SER A N 1
ATOM 2209 C CA . SER A 1 281 ? -7.235 10.917 8.601 1.00 88.06 281 SER A CA 1
ATOM 2210 C C . SER A 1 281 ? -7.437 9.835 7.546 1.00 88.06 281 SER A C 1
ATOM 2212 O O . SER A 1 281 ? -6.783 9.831 6.503 1.00 88.06 281 SER A O 1
ATOM 2214 N N . VAL A 1 282 ? -8.378 8.921 7.794 1.00 88.00 282 VAL A N 1
ATOM 2215 C CA . VAL A 1 282 ? -8.812 7.961 6.765 1.00 88.00 282 VAL A CA 1
ATOM 2216 C C . VAL A 1 282 ? -9.311 8.713 5.526 1.00 88.00 282 VAL A C 1
ATOM 2218 O O . VAL A 1 282 ? -8.983 8.321 4.415 1.00 88.00 282 VAL A O 1
ATOM 2221 N N . LEU A 1 283 ? -9.991 9.850 5.706 1.00 85.62 283 LEU A N 1
ATOM 2222 C CA . LEU A 1 283 ? -10.461 10.706 4.611 1.00 85.62 283 LEU A CA 1
ATOM 2223 C C . LEU A 1 283 ? -9.316 11.280 3.764 1.00 85.62 283 LEU A C 1
ATOM 2225 O O . LEU A 1 283 ? -9.443 11.370 2.545 1.00 85.62 283 LEU A O 1
ATOM 2229 N N . ASP A 1 284 ? -8.188 11.648 4.376 1.00 87.44 284 ASP A N 1
ATOM 2230 C CA . ASP A 1 284 ? -7.007 12.087 3.622 1.00 87.44 284 ASP A CA 1
ATOM 2231 C C . ASP A 1 284 ? -6.448 10.938 2.771 1.00 87.44 284 ASP A C 1
ATOM 2233 O O . ASP A 1 284 ? -6.064 11.150 1.618 1.00 87.44 284 ASP A O 1
ATOM 2237 N N . VAL A 1 285 ? -6.453 9.710 3.309 1.00 93.06 285 VAL A N 1
ATOM 2238 C CA . VAL A 1 285 ? -6.055 8.508 2.562 1.00 93.06 285 VAL A CA 1
ATOM 2239 C C . VAL A 1 285 ? -7.014 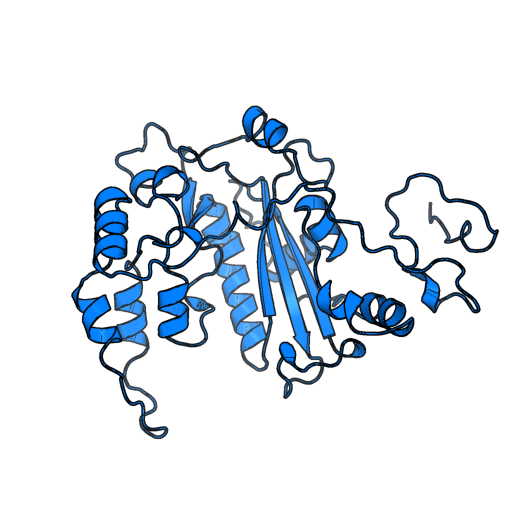8.246 1.402 1.00 93.06 285 VAL A C 1
ATOM 2241 O O . VAL A 1 285 ? -6.556 8.031 0.279 1.00 93.06 285 VAL A O 1
ATOM 2244 N N . GLU A 1 286 ? -8.326 8.299 1.632 1.00 87.88 286 GLU A N 1
ATOM 2245 C CA . GLU A 1 286 ? -9.343 8.150 0.580 1.00 87.88 286 GLU A CA 1
ATOM 2246 C C . GLU A 1 286 ? -9.153 9.189 -0.525 1.00 87.88 286 GLU A C 1
ATOM 2248 O O . GLU A 1 286 ? -9.150 8.856 -1.710 1.00 87.88 286 GLU A O 1
ATOM 2253 N N . ARG A 1 287 ? -8.897 10.447 -0.154 1.00 87.31 287 ARG A N 1
ATOM 2254 C CA . ARG A 1 287 ? -8.703 11.544 -1.105 1.00 87.31 287 ARG A CA 1
ATOM 2255 C C . ARG A 1 287 ? -7.464 11.348 -1.983 1.00 87.31 287 ARG A C 1
ATOM 2257 O O . ARG A 1 287 ? -7.558 11.510 -3.202 1.00 87.31 287 ARG A O 1
ATOM 2264 N N . ILE A 1 288 ? -6.319 10.997 -1.391 1.00 92.75 288 ILE A N 1
ATOM 2265 C CA . ILE A 1 288 ? -5.043 10.879 -2.120 1.00 92.75 288 ILE A CA 1
ATOM 2266 C C . ILE A 1 288 ? -4.925 9.571 -2.918 1.00 92.75 288 ILE A C 1
ATOM 2268 O O . ILE A 1 288 ? -4.189 9.499 -3.901 1.00 92.75 288 ILE A O 1
ATOM 2272 N N . SER A 1 289 ? -5.639 8.520 -2.511 1.00 92.81 289 SER A N 1
ATOM 2273 C CA . SER A 1 289 ? -5.598 7.211 -3.181 1.00 92.81 289 SER A CA 1
ATOM 2274 C C . SER A 1 289 ? -6.807 6.950 -4.084 1.00 92.81 289 SER A C 1
ATOM 2276 O O . SER A 1 289 ? -6.742 6.092 -4.966 1.00 92.81 289 SER A O 1
ATOM 2278 N N . GLY A 1 290 ? -7.896 7.701 -3.899 1.00 87.88 290 GLY A N 1
ATOM 2279 C CA . GLY A 1 290 ? -9.190 7.472 -4.539 1.00 87.88 290 GLY A CA 1
ATOM 2280 C C . GLY A 1 290 ? -9.823 6.136 -4.153 1.00 87.88 290 GLY A C 1
ATOM 2281 O O . GLY A 1 290 ? -10.539 5.560 -4.972 1.00 87.88 290 GLY A O 1
ATOM 2282 N N . THR A 1 291 ? -9.503 5.608 -2.969 1.00 85.88 291 THR A N 1
ATOM 2283 C CA . THR A 1 291 ? -10.170 4.442 -2.381 1.00 85.88 291 THR A CA 1
ATOM 2284 C C . THR A 1 291 ? -11.283 4.884 -1.435 1.00 85.88 291 THR A C 1
ATOM 2286 O O . THR A 1 291 ? -11.348 6.042 -1.035 1.00 85.88 291 THR A O 1
ATOM 2289 N N . PHE A 1 292 ? -12.151 3.941 -1.073 1.00 83.50 292 PHE A N 1
ATOM 2290 C CA . PHE A 1 292 ? -13.192 4.134 -0.069 1.00 83.50 292 PHE A CA 1
ATOM 2291 C C . PHE A 1 292 ? -13.132 2.976 0.923 1.00 83.50 292 PHE A C 1
ATOM 2293 O O . PHE A 1 292 ? -13.218 1.808 0.524 1.00 83.50 292 PHE A O 1
ATOM 2300 N N . PHE A 1 293 ? -12.971 3.283 2.204 1.00 83.25 293 PHE A N 1
ATOM 2301 C CA . PHE A 1 293 ? -12.888 2.291 3.271 1.00 83.25 293 PHE A CA 1
ATOM 2302 C C . PHE A 1 293 ? -14.248 2.116 3.952 1.00 83.25 293 PHE A C 1
ATOM 2304 O O . PHE A 1 293 ? -15.149 2.940 3.835 1.00 83.25 293 PHE A O 1
ATOM 2311 N N . PHE A 1 294 ? -14.425 0.989 4.647 1.00 79.62 294 PHE A N 1
ATOM 2312 C CA . PHE A 1 294 ? -15.602 0.710 5.485 1.00 79.62 294 PHE A CA 1
ATOM 2313 C C . PHE A 1 294 ? -16.974 0.761 4.775 1.00 79.62 294 PHE A C 1
ATOM 2315 O O . PHE A 1 294 ? -18.009 0.740 5.438 1.00 79.62 294 PHE A O 1
ATOM 2322 N N . LYS A 1 295 ? -17.018 0.723 3.434 1.00 72.12 295 LYS A N 1
ATOM 2323 C CA . LYS A 1 295 ? -18.259 0.768 2.636 1.00 72.12 295 LYS A CA 1
ATOM 2324 C C . LYS A 1 295 ? -19.283 -0.301 3.031 1.00 72.12 295 LYS A C 1
ATOM 2326 O O . LYS A 1 295 ? -20.457 0.006 3.186 1.00 72.12 295 LYS A O 1
ATOM 2331 N N . SER A 1 296 ? -18.854 -1.544 3.264 1.00 67.94 296 SER A N 1
ATOM 2332 C CA . SER A 1 296 ? -19.776 -2.605 3.701 1.00 67.94 296 SER A CA 1
ATOM 2333 C C . SER A 1 296 ? -20.360 -2.343 5.092 1.00 67.94 296 SER A C 1
ATOM 2335 O O . SER A 1 296 ? -21.493 -2.741 5.347 1.00 67.94 296 SER A O 1
ATOM 2337 N N . LEU A 1 297 ? -19.613 -1.678 5.982 1.00 65.62 297 LEU A N 1
ATOM 2338 C CA . LEU A 1 297 ? -20.142 -1.244 7.275 1.00 65.62 297 LEU A CA 1
ATOM 2339 C C . LEU A 1 297 ? -21.170 -0.128 7.056 1.00 65.62 297 LEU A C 1
ATOM 2341 O O . LEU A 1 297 ? -22.250 -0.183 7.633 1.00 65.62 297 LEU A O 1
ATOM 2345 N N . ALA A 1 298 ? -20.885 0.800 6.135 1.00 58.53 298 ALA A N 1
ATOM 2346 C CA . ALA A 1 298 ? -21.777 1.886 5.727 1.00 58.53 298 ALA A CA 1
ATOM 2347 C C . ALA A 1 298 ? -23.099 1.417 5.093 1.00 58.53 298 ALA A C 1
ATOM 2349 O O . ALA A 1 298 ? -24.114 2.097 5.232 1.00 58.53 298 ALA A O 1
ATOM 2350 N N . GLU A 1 299 ? -23.101 0.279 4.395 1.00 55.78 299 GLU A N 1
ATOM 2351 C CA . GLU A 1 299 ? -24.272 -0.270 3.693 1.00 55.78 299 GLU A CA 1
ATOM 2352 C C . GLU A 1 299 ? -25.144 -1.185 4.573 1.00 55.78 299 GLU A C 1
ATOM 2354 O O . GLU A 1 299 ? -26.299 -1.439 4.235 1.00 55.78 299 GLU A O 1
ATOM 2359 N N . SER A 1 300 ? -24.619 -1.680 5.700 1.00 54.47 300 SER A N 1
ATOM 2360 C CA . SER A 1 300 ? -25.244 -2.776 6.455 1.00 54.47 300 SER A CA 1
ATOM 2361 C C . SER A 1 300 ? -26.394 -2.394 7.407 1.00 54.47 300 SER A C 1
ATOM 2363 O O . SER A 1 300 ? -27.188 -3.271 7.730 1.00 54.47 300 SER A O 1
ATOM 2365 N N . ASN A 1 301 ? -26.575 -1.124 7.801 1.00 43.75 301 ASN A N 1
ATOM 2366 C CA . ASN A 1 301 ? -27.682 -0.668 8.676 1.00 43.75 301 ASN A CA 1
ATOM 2367 C C . ASN A 1 301 ? -28.298 0.721 8.333 1.00 43.75 301 ASN A C 1
ATOM 2369 O O . ASN A 1 301 ? -27.671 1.585 7.726 1.00 43.75 301 ASN A O 1
ATOM 2373 N N . ASN A 1 302 ? -29.553 0.956 8.741 1.00 51.53 302 ASN A N 1
ATOM 2374 C CA . ASN A 1 302 ? -30.243 2.264 8.680 1.00 51.53 302 ASN A CA 1
ATOM 2375 C C . ASN A 1 302 ? -29.502 3.359 9.488 1.00 51.53 302 ASN A C 1
ATOM 2377 O O . ASN A 1 302 ? -28.579 3.015 10.210 1.00 51.53 302 ASN A O 1
ATOM 2381 N N . GLU A 1 303 ? -29.913 4.639 9.359 1.00 49.94 303 GLU A N 1
ATOM 2382 C CA . GLU A 1 303 ? -29.513 5.903 10.058 1.00 49.94 303 GLU A CA 1
ATOM 2383 C C . GLU A 1 303 ? -28.392 5.884 11.136 1.00 49.94 303 GLU A C 1
ATOM 2385 O O . GLU A 1 303 ? -27.549 6.782 11.159 1.00 49.94 303 GLU A O 1
ATOM 2390 N N . ASP A 1 304 ? -28.335 4.877 12.002 1.00 48.72 304 ASP A N 1
ATOM 2391 C CA . ASP A 1 304 ? -27.242 4.571 12.932 1.00 48.72 304 ASP A CA 1
ATOM 2392 C C . ASP A 1 304 ? -25.866 4.380 12.255 1.00 48.72 304 ASP A C 1
ATOM 2394 O O . ASP A 1 304 ? -24.844 4.713 12.858 1.00 48.72 304 ASP A O 1
ATOM 2398 N N . ASN A 1 305 ? -25.797 3.938 10.990 1.00 49.03 305 ASN A N 1
ATOM 2399 C CA . ASN A 1 305 ? -24.522 3.804 10.254 1.00 49.03 305 ASN A CA 1
ATOM 2400 C C . ASN A 1 305 ? -23.784 5.126 10.059 1.00 49.03 305 ASN A C 1
ATOM 2402 O O . ASN A 1 305 ? -22.555 5.150 10.010 1.00 49.03 305 ASN A O 1
ATOM 2406 N N . LEU A 1 306 ? -24.534 6.224 9.964 1.00 50.12 306 LEU A N 1
ATOM 2407 C CA . LEU A 1 306 ? -23.959 7.554 9.889 1.00 50.12 306 LEU A CA 1
ATOM 2408 C C . LEU A 1 306 ? -23.167 7.846 11.155 1.00 50.12 306 LEU A C 1
ATOM 2410 O O . LEU A 1 306 ? -21.981 8.131 11.110 1.00 50.12 306 LEU A O 1
ATOM 2414 N N . LYS A 1 307 ? -23.827 7.682 12.300 1.00 44.22 307 LYS A N 1
ATOM 2415 C CA . LYS A 1 307 ? -23.227 7.880 13.616 1.00 44.22 307 LYS A CA 1
ATOM 2416 C C . LYS A 1 307 ? -22.088 6.895 13.866 1.00 44.22 307 LYS A C 1
ATOM 2418 O O . LYS A 1 307 ? -21.145 7.256 14.550 1.00 44.22 307 LYS A O 1
ATOM 2423 N N . SER A 1 308 ? -22.149 5.700 13.281 1.00 48.94 308 SER A N 1
ATOM 2424 C CA . SER A 1 308 ? -21.147 4.639 13.436 1.00 48.94 308 SER A CA 1
ATOM 2425 C C . SER A 1 308 ? -19.868 4.894 12.626 1.00 48.94 308 SER A C 1
ATOM 2427 O O . SER A 1 308 ? -18.775 4.745 13.159 1.00 48.94 308 SER A O 1
ATOM 2429 N N . LEU A 1 309 ? -19.966 5.367 11.377 1.00 56.66 309 LEU A N 1
ATOM 2430 C CA . LEU A 1 309 ? -18.791 5.828 10.615 1.00 56.66 309 LEU A CA 1
ATOM 2431 C C . LEU A 1 309 ? -18.142 7.062 11.252 1.00 56.66 309 LEU A C 1
ATOM 2433 O O . LEU A 1 309 ? -16.926 7.208 11.218 1.00 56.66 309 LEU A O 1
ATOM 2437 N N . LEU A 1 310 ? -18.949 7.931 11.860 1.00 51.50 310 LEU A N 1
ATOM 2438 C CA . LEU A 1 310 ? -18.472 9.075 12.642 1.00 51.50 310 LEU A CA 1
ATOM 2439 C C . LEU A 1 310 ? -17.906 8.672 14.004 1.00 51.50 310 LEU A C 1
ATOM 2441 O O . LEU A 1 310 ? -17.101 9.403 14.576 1.00 51.50 310 LEU A O 1
ATOM 2445 N N . ALA A 1 311 ? -18.301 7.499 14.503 1.00 46.12 311 ALA A N 1
ATOM 2446 C CA . ALA A 1 311 ? -17.781 6.900 15.720 1.00 46.12 311 ALA A CA 1
ATOM 2447 C C . ALA A 1 311 ? -16.479 6.123 15.505 1.00 46.12 311 ALA A C 1
ATOM 2449 O O . ALA A 1 311 ? -15.884 5.742 16.510 1.00 46.12 311 ALA A O 1
ATOM 2450 N N . LEU A 1 312 ? -16.008 5.924 14.260 1.00 61.16 312 LEU A N 1
ATOM 2451 C CA . LEU A 1 312 ? -14.648 5.438 14.009 1.00 61.16 312 LEU A CA 1
ATOM 2452 C C . LEU A 1 312 ? -13.676 6.424 14.649 1.00 61.16 312 LEU A C 1
ATOM 2454 O O . LEU A 1 312 ? -13.350 7.481 14.101 1.00 61.16 312 LEU A O 1
ATOM 2458 N N . LYS A 1 313 ? -13.230 6.080 15.857 1.00 62.12 313 LYS A N 1
ATOM 2459 C CA . LYS A 1 313 ? -12.318 6.918 16.616 1.00 62.12 313 LYS A CA 1
ATOM 2460 C C . LYS A 1 313 ? -10.991 6.868 15.893 1.00 62.12 313 LYS A C 1
ATOM 2462 O O . LYS A 1 313 ? -10.316 5.836 15.869 1.00 62.12 313 LYS A O 1
ATOM 2467 N N . MET A 1 314 ? -10.609 8.000 15.318 1.00 66.69 314 MET A N 1
ATOM 2468 C CA . MET A 1 314 ? -9.213 8.219 15.003 1.00 66.69 314 MET A CA 1
ATOM 2469 C C . MET A 1 314 ? -8.441 8.232 16.318 1.00 66.69 314 MET A C 1
ATOM 2471 O O . MET A 1 314 ? -8.673 9.091 17.173 1.00 66.69 314 MET A O 1
ATOM 2475 N N . SER A 1 315 ? -7.529 7.280 16.482 1.00 59.59 315 SER A N 1
ATOM 2476 C CA . SER A 1 315 ? -6.608 7.296 17.610 1.00 59.59 315 SER A CA 1
ATOM 2477 C C . SER A 1 315 ? -5.761 8.560 17.529 1.00 59.59 315 SER A C 1
ATOM 2479 O O . SER A 1 315 ? -5.129 8.827 16.510 1.00 59.59 315 SER A O 1
ATOM 2481 N N . THR A 1 316 ? -5.742 9.361 18.591 1.00 56.91 316 THR A N 1
ATOM 2482 C CA . THR A 1 316 ? -4.938 10.593 18.645 1.00 56.91 316 THR A CA 1
ATOM 2483 C C . THR A 1 316 ? -3.461 10.323 18.927 1.00 56.91 316 THR A C 1
ATOM 2485 O O . THR A 1 316 ? -2.649 11.235 18.831 1.00 56.91 316 THR A O 1
ATOM 2488 N N . GLU A 1 317 ? -3.118 9.086 19.281 1.00 57.38 317 GLU A N 1
ATOM 2489 C CA . GLU A 1 317 ? -1.745 8.619 19.455 1.00 57.38 317 GLU A CA 1
ATOM 2490 C C . GLU A 1 317 ? -1.468 7.458 18.488 1.00 57.38 317 GLU A C 1
ATOM 2492 O O . GLU A 1 317 ? -2.376 6.659 18.219 1.00 57.38 317 GLU A O 1
ATOM 2497 N N . PRO A 1 318 ? -0.231 7.320 17.977 1.00 59.66 318 PRO A N 1
ATOM 2498 C CA . PRO A 1 318 ? 0.202 6.069 17.369 1.00 59.66 318 PRO A CA 1
ATOM 2499 C C . PRO A 1 318 ? 0.046 4.955 18.412 1.00 59.66 318 PRO A C 1
ATOM 2501 O O . PRO A 1 318 ? 0.379 5.164 19.580 1.00 59.66 318 PRO A O 1
ATOM 2504 N N . PHE A 1 319 ? -0.528 3.823 17.998 1.00 59.28 319 PHE A N 1
ATOM 2505 C CA . PHE A 1 319 ? -0.731 2.671 18.880 1.00 59.28 319 PHE A CA 1
ATOM 2506 C C . PHE A 1 319 ? 0.577 2.162 19.493 1.00 59.28 319 PHE A C 1
ATOM 2508 O O . PHE A 1 319 ? 1.629 2.248 18.817 1.00 59.28 319 PHE A O 1
#

Radius of gyration: 22.35 Å; chains: 1; bounding box: 54×63×44 Å

InterPro domains:
  IPR001604 DNA/RNA non-specific endonuclease/pyrophosphatase/phosphodiesterase domain [PF01223] (160-298)
  IPR020821 ENPP1-3/EXOG-like, endonuclease/phosphodiesterase domain [SM00477] (82-300)
  IPR040255 Non-specific endonuclease [PTHR13966] (160-302)
  IPR044925 His-Me finger superfamily [SSF54060] (159-300)
  IPR044929 DNA/RNA non-specific endonuclease superfamily [G3DSA:3.40.570.10] (84-316)

Foldseek 3Di:
DDDDPVCQVPVHDDDDDPDQPLLCVVVDPDGDDFRDDPPPPDPDPVVVPFLDDDPDPVLLVVQQVVLPQVQDADVVLVVVVVPPPPPDPPPDDPPPPVLVVSLPRHAGEDSSDHSVPFHGQVLADPVVVVAADPQKHKDFQDALLPDPDSVRSVVRRYRVRIAIAGNLCCVAAVVVVSVLVCVVPVQAAKDKDKDAFADQVVPLAGDDPVCQVVRQPGDSVPHGHGQWMKMKMKGFLPRVDHRVPHQLLRIEIKMFIGGRDNDNPPDVDDNQVVRLVGIDDVVSVCGRHVDDPPVCLCPPDPPVSSVSVSSHHHDNGRD

Sequence (319 aa):
MTGRPSQELIDVHPEKNNGTHGVLNDLLLSPEVPLTNVADDSFFDPESSLCTFPTLVSDKNDKRDQADTGCQCSDDVLDNLGQQVTINQKDELLDISVGEELLRSCYRYDVRLSPESSPTCRSYNSANIGSLPDDMQMAFLLQQSLAHSLDDEFNILITSNIVPMWKSFVDDVWSQMVNQLRSMASDRDILVVAGPAFDTNRDGTRDSYQDIAFRSYAWVEKTPVPTHYYLVVTRCQDATQSVSLCPVEDLETVAYIFPHTKETIRGDSSIQDFMRTYQASVLDVERISGTFFFKSLAESNNEDNLKSLLALKMSTEPF

Secondary structure (DSSP, 8-state):
----STTTTTT-PPPS-SS-TTTTGGG-SS------PPP--S---SSTT--PPPSSHHHHHHHHHHH-------HHHHHHHSS-----TT-TTS-HHHHHHHHTT--B--TTS-GGGS--SGGG-GGGTTTSPTTEEEEESS-GGG-SSHHHHHHH-BGGGEEEEEHHHIIIIIHHHHHHHHHHTSSS-EEEEEEEE--SS-SSSPPPHHHHHHH-S-EETTEEPPSEEEEEEEEESSTTS-GGG--GGGEEEEEEEEE--SS---SS--HHHHHHHTEE-HHHHHHHH----SHHHHHSSSTHHHHHHHT-EE-SS--